Protein AF-A0A5U3ELR2-F1 (afdb_monomer)

Mean predicted aligned error: 15.29 Å

Sequence (242 aa):
ESKPEKLNIQLLIELRNIIEHRGLPEIDALTFGECQAAINNFEDILEKEFGDNNALMINLSLAMQLTRMSQQAQADALKRLQSKNFSIVKKFIDDFKKDLSDEIIESQQFRLRALLVPLVGKKASNSDIAIEFINVSNLSEEELEKLDSGIAFIKGVENQFKLKPSKVVEMVQRKHKEFNLSTHAKFWKFYDARPIDIDKSFKGNYCGYVEGFDGYLYNQEWIKKILSTYADNEEFQHVKGS

Foldseek 3Di:
DDDLLNLLVVLVVVLVVLCVVPPDPLCCVVCVQSVLLNLVVVQVVCCVPPNPVRHPVVVSVVVVVVPPDDPVSVVVSVVVCPDPSNVVSVVVVVVSCVVDDPVSVPDSNNGNDDDFDDDDDDDCPVVPDPDDDDDPVPDDPVRNVVVVVVVCVVVVVPDQFDADLVNLQVVLCVPPVPRDSVLVVLVCVVVVVDDPDDDQQDDDPFWHHDVVVRGIGGHVVVSVVVVVCVVPPVSVVVSVVD

InterPro domains:
  IPR022104 Domain of unknown function DUF3644 [PF12358] (3-99)

pLDDT: mean 77.44, std 14.23, range [42.03, 95.94]

Structure (mmCIF, N/CA/C/O backbone):
data_AF-A0A5U3ELR2-F1
#
_entry.id   AF-A0A5U3ELR2-F1
#
loop_
_atom_site.group_PDB
_atom_site.id
_atom_site.type_symbol
_atom_site.label_atom_id
_atom_site.label_alt_id
_atom_site.label_comp_id
_atom_site.label_asym_id
_atom_site.label_entity_id
_atom_site.label_seq_id
_atom_site.pdbx_PDB_ins_code
_atom_site.Cartn_x
_atom_site.Cartn_y
_atom_site.Cartn_z
_atom_site.occupancy
_atom_site.B_iso_or_equiv
_atom_site.auth_seq_id
_atom_site.auth_comp_id
_atom_site.auth_asym_id
_atom_site.auth_atom_id
_atom_site.pdbx_PDB_model_num
ATOM 1 N N . GLU A 1 1 ? -25.303 -6.147 4.431 1.00 56.94 1 GLU A N 1
ATOM 2 C CA . GLU A 1 1 ? -24.007 -6.827 4.634 1.00 56.94 1 GLU A CA 1
ATOM 3 C C . GLU A 1 1 ? -23.606 -6.837 6.110 1.00 56.94 1 GLU A C 1
ATOM 5 O O . GLU A 1 1 ? -24.220 -6.136 6.913 1.00 56.94 1 GLU A O 1
ATOM 10 N N . SER A 1 2 ? -22.582 -7.619 6.473 1.00 79.44 2 SER A N 1
ATOM 11 C CA . SER A 1 2 ? -21.877 -7.477 7.757 1.00 79.44 2 SER A CA 1
ATOM 12 C C . SER A 1 2 ? -21.028 -6.206 7.746 1.00 79.44 2 SER A C 1
ATOM 14 O O . SER A 1 2 ? -20.288 -5.977 6.797 1.00 79.44 2 SER A O 1
ATOM 16 N N . LYS A 1 3 ? -21.128 -5.387 8.799 1.00 91.75 3 LYS A N 1
ATOM 17 C CA . LYS A 1 3 ? -20.363 -4.140 8.913 1.00 91.75 3 LYS A CA 1
ATOM 18 C C . LYS A 1 3 ? -18.870 -4.395 9.218 1.00 91.75 3 LYS A C 1
ATOM 20 O O . LYS A 1 3 ? -18.587 -5.349 9.955 1.00 91.75 3 LYS A O 1
ATOM 25 N N . PRO A 1 4 ? -17.939 -3.551 8.732 1.00 92.38 4 PRO A N 1
ATOM 26 C CA . PRO A 1 4 ? -16.498 -3.689 8.972 1.00 92.38 4 PRO A CA 1
ATOM 27 C C . PRO A 1 4 ? -16.102 -3.799 10.453 1.00 92.38 4 PRO A C 1
ATOM 29 O O . PRO A 1 4 ? -15.300 -4.659 10.813 1.00 92.38 4 PRO A O 1
ATOM 32 N N . GLU A 1 5 ? -16.724 -3.007 11.330 1.00 92.75 5 GLU A N 1
ATOM 33 C CA . GLU A 1 5 ? -16.462 -2.988 12.776 1.00 92.75 5 GLU A CA 1
ATOM 34 C C . GLU A 1 5 ? -16.789 -4.347 13.408 1.00 92.75 5 GLU A C 1
ATOM 36 O O . GLU A 1 5 ? -16.049 -4.871 14.239 1.00 92.75 5 GLU A O 1
ATOM 41 N N . LYS A 1 6 ? -17.899 -4.962 12.980 1.00 93.69 6 LYS A N 1
ATOM 42 C CA . LYS A 1 6 ? -18.327 -6.271 13.487 1.00 93.69 6 LYS A CA 1
ATOM 43 C C . LYS A 1 6 ? -17.331 -7.360 13.095 1.00 93.69 6 LYS A C 1
ATOM 45 O O . LYS A 1 6 ? -17.016 -8.224 13.912 1.00 93.69 6 LYS A O 1
ATOM 50 N N . LEU A 1 7 ? -16.851 -7.321 11.855 1.00 94.88 7 LEU A N 1
ATOM 51 C CA . LEU A 1 7 ? -15.892 -8.294 11.335 1.00 94.88 7 LEU A CA 1
ATOM 52 C C . LEU A 1 7 ? -14.502 -8.111 11.947 1.00 94.88 7 LEU A C 1
ATOM 54 O O . LEU A 1 7 ? -13.829 -9.104 12.213 1.00 94.88 7 LEU A O 1
ATOM 58 N N . ASN A 1 8 ? -14.104 -6.871 12.240 1.00 94.69 8 ASN A N 1
ATOM 59 C CA . ASN A 1 8 ? -12.893 -6.576 13.000 1.00 94.69 8 ASN A CA 1
ATOM 60 C C . ASN A 1 8 ? -12.927 -7.242 14.385 1.00 94.69 8 ASN A C 1
ATOM 62 O O . ASN A 1 8 ? -12.022 -8.001 14.730 1.00 94.69 8 ASN A O 1
ATOM 66 N N . ILE A 1 9 ? -14.005 -7.036 15.147 1.00 93.88 9 ILE A N 1
ATOM 67 C CA . ILE A 1 9 ? -14.158 -7.645 16.475 1.00 93.88 9 ILE A CA 1
ATOM 68 C C . ILE A 1 9 ? -14.217 -9.173 16.388 1.00 93.88 9 ILE A C 1
ATOM 70 O O . ILE A 1 9 ? -13.587 -9.854 17.197 1.00 93.88 9 ILE A O 1
ATOM 74 N N . GLN A 1 10 ? -14.929 -9.725 15.400 1.00 93.69 10 GLN A N 1
ATOM 75 C CA . GLN A 1 10 ? -14.986 -11.172 15.193 1.00 93.69 10 GLN A CA 1
ATOM 76 C C . GLN A 1 10 ? -13.587 -11.762 14.964 1.00 93.69 10 GLN A C 1
ATOM 78 O O . GLN A 1 10 ? -13.213 -12.721 15.640 1.00 93.69 10 GLN A O 1
ATOM 83 N N . LEU A 1 11 ? -12.794 -11.147 14.082 1.00 91.69 11 LEU A N 1
ATOM 84 C CA . LEU A 1 11 ? -11.416 -11.555 13.829 1.00 91.69 11 LEU A CA 1
ATOM 85 C C . LEU A 1 11 ? -10.582 -11.530 15.118 1.00 91.69 11 LEU A C 1
ATOM 87 O O . LEU A 1 11 ? -9.887 -12.498 15.416 1.00 91.69 11 LEU A O 1
ATOM 91 N N . LEU A 1 12 ? -10.662 -10.453 15.905 1.00 90.88 12 LEU A N 1
ATOM 92 C CA . LEU A 1 12 ? -9.892 -10.319 17.147 1.00 90.88 12 LEU A CA 1
ATOM 93 C C . LEU A 1 12 ? -10.288 -11.355 18.211 1.00 90.88 12 LEU A C 1
ATOM 95 O O . LEU A 1 12 ? -9.416 -11.877 18.907 1.00 90.88 12 LEU A O 1
ATOM 99 N N . ILE A 1 13 ? -11.575 -11.700 18.317 1.00 90.56 13 ILE A N 1
ATOM 100 C CA . ILE A 1 13 ? -12.057 -12.755 19.225 1.00 90.56 13 ILE A CA 1
ATOM 101 C C . ILE A 1 13 ? -11.512 -14.123 18.802 1.00 90.56 13 ILE A C 1
ATOM 103 O O . ILE A 1 13 ? -10.998 -14.872 19.635 1.00 90.56 13 ILE A O 1
ATOM 107 N N . GLU A 1 14 ? -11.600 -14.456 17.516 1.00 88.88 14 GLU A N 1
ATOM 108 C CA . GLU A 1 14 ? -11.101 -15.734 17.003 1.00 88.88 14 GLU A CA 1
ATOM 109 C C . GLU A 1 14 ? -9.570 -15.833 17.130 1.00 88.88 14 GLU A C 1
ATOM 111 O O . GLU A 1 14 ? -9.044 -16.870 17.543 1.00 88.88 14 GLU A O 1
ATOM 116 N N . LEU A 1 15 ? -8.852 -14.729 16.892 1.00 86.38 15 LEU A N 1
ATOM 117 C CA . LEU A 1 15 ? -7.409 -14.627 17.113 1.00 86.38 15 LEU A CA 1
ATOM 118 C C . LEU A 1 15 ? -7.019 -14.827 18.577 1.00 86.38 15 LEU A C 1
ATOM 120 O O . LEU A 1 15 ? -6.081 -15.578 18.853 1.00 86.38 15 LEU A O 1
ATOM 124 N N . ARG A 1 16 ? -7.740 -14.202 19.517 1.00 85.44 16 ARG A N 1
ATOM 125 C CA . ARG A 1 16 ? -7.513 -14.378 20.959 1.00 85.44 16 ARG A CA 1
ATOM 126 C C . ARG A 1 16 ? -7.528 -15.858 21.335 1.00 85.44 16 ARG A C 1
ATOM 128 O O . ARG A 1 16 ? -6.600 -16.317 21.998 1.00 85.44 16 ARG A O 1
ATOM 135 N N . ASN A 1 17 ? -8.524 -16.609 20.861 1.00 80.25 17 ASN A N 1
ATOM 136 C CA . ASN A 1 17 ? -8.640 -18.043 21.145 1.00 80.25 17 ASN A CA 1
ATOM 137 C C . ASN A 1 17 ? -7.408 -18.822 20.649 1.00 80.25 17 ASN A C 1
ATOM 139 O O . ASN A 1 17 ? -6.915 -19.723 21.324 1.00 80.25 17 ASN A O 1
ATOM 143 N N . ILE A 1 18 ? -6.863 -18.459 19.485 1.00 75.06 18 ILE A N 1
ATOM 144 C CA . ILE A 1 18 ? -5.664 -19.101 18.925 1.00 75.06 18 ILE A CA 1
ATOM 145 C C . ILE A 1 18 ? -4.411 -18.764 19.750 1.00 75.06 18 ILE A C 1
ATOM 147 O O . ILE A 1 18 ? -3.578 -19.648 19.981 1.00 75.06 18 ILE A O 1
ATOM 151 N N . ILE A 1 19 ? -4.272 -17.509 20.197 1.00 75.25 19 ILE A N 1
ATOM 152 C CA . ILE A 1 19 ? -3.120 -17.030 20.976 1.00 75.25 19 ILE A CA 1
ATOM 153 C C . ILE A 1 19 ? -3.113 -17.633 22.384 1.00 75.25 19 ILE A C 1
ATOM 155 O O . ILE A 1 19 ? -2.071 -18.141 22.806 1.00 75.25 19 ILE A O 1
ATOM 159 N N . GLU A 1 20 ? -4.249 -17.624 23.093 1.00 70.25 20 GLU A N 1
ATOM 160 C CA . GLU A 1 20 ? -4.371 -18.150 24.466 1.00 70.25 20 GLU A CA 1
ATOM 161 C C . GLU A 1 20 ? -3.912 -19.607 24.569 1.00 70.25 20 GLU A C 1
ATOM 163 O O . GLU A 1 20 ? -3.288 -20.006 25.551 1.00 70.25 20 GLU A O 1
ATOM 168 N N . HIS A 1 21 ? -4.147 -20.399 23.526 1.00 61.22 21 HIS A N 1
ATOM 169 C CA . HIS A 1 21 ? -3.745 -21.799 23.502 1.00 61.22 21 HIS A CA 1
ATOM 170 C C . HIS A 1 21 ? -2.276 -22.037 23.121 1.00 61.22 21 HIS A C 1
ATOM 172 O O . HIS A 1 21 ? -1.817 -23.176 23.234 1.00 61.22 21 HIS A O 1
ATOM 178 N N . ARG A 1 22 ? -1.541 -21.033 22.611 1.00 63.81 22 ARG A N 1
ATOM 179 C CA . ARG A 1 22 ? -0.258 -21.277 21.913 1.00 63.81 22 ARG A CA 1
ATOM 180 C C . ARG A 1 22 ? 0.892 -20.314 22.218 1.00 63.81 22 ARG A C 1
ATOM 182 O O . ARG A 1 22 ? 2.017 -20.688 21.907 1.00 63.81 22 ARG A O 1
ATOM 189 N N . GLY A 1 23 ? 0.645 -19.144 22.819 1.00 56.16 23 GLY A N 1
ATOM 190 C CA . GLY A 1 23 ? 1.673 -18.156 23.185 1.00 56.16 23 GLY A CA 1
ATOM 191 C C . GLY A 1 23 ? 2.469 -17.634 21.980 1.00 56.16 23 GLY A C 1
ATOM 192 O O . GLY A 1 23 ? 3.483 -18.214 21.604 1.00 56.16 23 GLY A O 1
ATOM 193 N N . LEU A 1 24 ? 2.007 -16.543 21.360 1.00 65.44 24 LEU A N 1
ATOM 194 C CA . LEU A 1 24 ? 2.500 -16.065 20.058 1.00 65.44 24 LEU A CA 1
ATOM 195 C C . LEU A 1 24 ? 2.798 -14.554 20.071 1.00 65.44 24 LEU A C 1
ATOM 197 O O . LEU A 1 24 ? 2.022 -13.789 19.506 1.00 65.44 24 LEU A O 1
ATOM 201 N N . PRO A 1 25 ? 3.895 -14.100 20.701 1.00 59.78 25 PRO A N 1
ATOM 202 C CA . PRO A 1 25 ? 4.227 -12.675 20.785 1.00 59.78 25 PRO A CA 1
ATOM 203 C C . PRO A 1 25 ? 4.551 -12.037 19.424 1.00 59.78 25 PRO A C 1
ATOM 205 O O . PRO A 1 25 ? 4.509 -10.822 19.279 1.00 59.78 25 PRO A O 1
ATOM 208 N N . GLU A 1 26 ? 4.873 -12.824 18.395 1.00 63.38 26 GLU A N 1
ATOM 209 C CA . GLU A 1 26 ? 5.215 -12.284 17.078 1.00 63.38 26 GLU A CA 1
ATOM 210 C C . GLU A 1 26 ? 3.998 -11.934 16.198 1.00 63.38 26 GLU A C 1
ATOM 212 O O . GLU A 1 26 ? 4.171 -11.398 15.100 1.00 63.38 26 GLU A O 1
ATOM 217 N N . ILE A 1 27 ? 2.768 -12.213 16.655 1.00 68.62 27 ILE A N 1
ATOM 218 C CA . ILE A 1 27 ? 1.540 -11.843 15.932 1.00 68.62 27 ILE A CA 1
ATOM 219 C C . ILE A 1 27 ? 1.284 -10.334 15.948 1.00 68.62 27 ILE A C 1
ATOM 221 O O . ILE A 1 27 ? 0.689 -9.815 15.005 1.00 68.62 27 ILE A O 1
ATOM 225 N N . ASP A 1 28 ? 1.792 -9.629 16.960 1.00 67.38 28 ASP A N 1
ATOM 226 C CA . ASP A 1 28 ? 1.531 -8.208 17.183 1.00 67.38 28 ASP A CA 1
ATOM 227 C C . ASP A 1 28 ? 1.807 -7.379 15.922 1.00 67.38 28 ASP A C 1
ATOM 229 O O . ASP A 1 28 ? 1.000 -6.540 15.535 1.00 67.38 28 ASP A O 1
ATOM 233 N N . ALA A 1 29 ? 2.889 -7.683 15.196 1.00 65.19 29 ALA A N 1
ATOM 234 C CA . ALA A 1 29 ? 3.246 -6.989 13.958 1.00 65.19 29 ALA A CA 1
ATOM 235 C C . ALA A 1 29 ? 2.266 -7.228 12.788 1.00 65.19 29 ALA A C 1
ATOM 237 O O . ALA A 1 29 ? 2.199 -6.410 11.870 1.00 65.19 29 ALA A O 1
ATOM 238 N N . LEU A 1 30 ? 1.527 -8.342 12.786 1.00 70.50 30 LEU A N 1
ATOM 239 C CA . LEU A 1 30 ? 0.545 -8.664 11.747 1.00 70.50 30 LEU A CA 1
ATOM 240 C C . LEU A 1 30 ? -0.827 -8.054 12.020 1.00 70.50 30 LEU A C 1
ATOM 242 O O . LEU A 1 30 ? -1.475 -7.593 11.079 1.00 70.50 30 LEU A O 1
ATOM 246 N N . THR A 1 31 ? -1.257 -8.092 13.281 1.00 77.75 31 THR A N 1
ATOM 247 C CA . THR A 1 31 ? -2.625 -7.755 13.700 1.00 77.75 31 THR A CA 1
ATOM 248 C C . THR A 1 31 ? -2.734 -6.363 14.301 1.00 77.75 31 THR A C 1
ATOM 250 O O . THR A 1 31 ? -3.819 -5.950 14.698 1.00 77.75 31 THR A O 1
ATOM 253 N N . PHE A 1 32 ? -1.627 -5.616 14.364 1.00 77.62 32 PHE A N 1
ATOM 254 C CA . PHE A 1 32 ? -1.613 -4.263 14.906 1.00 77.62 32 PHE A CA 1
ATOM 255 C C . PHE A 1 32 ? -2.665 -3.354 14.261 1.00 77.62 32 PHE A C 1
ATOM 257 O O . PHE A 1 32 ? -3.368 -2.646 14.972 1.00 77.62 32 PHE A O 1
ATOM 264 N N . GLY A 1 33 ? -2.806 -3.390 12.931 1.00 79.06 33 GLY A N 1
ATOM 265 C CA . GLY A 1 33 ? -3.776 -2.547 12.223 1.00 79.06 33 GLY A CA 1
ATOM 266 C C . GLY A 1 33 ? -5.220 -2.860 12.614 1.00 79.06 33 GLY A C 1
ATOM 267 O O . GLY A 1 33 ? -6.032 -1.957 12.789 1.00 79.06 33 GLY A O 1
ATOM 268 N N . GLU A 1 34 ? -5.529 -4.139 12.796 1.00 88.06 34 GLU A N 1
ATOM 269 C CA . GLU A 1 34 ? -6.819 -4.635 13.257 1.00 88.06 34 GLU A CA 1
ATOM 270 C C . GLU A 1 34 ? -7.078 -4.230 14.720 1.00 88.06 34 GLU A C 1
ATOM 272 O O . GLU A 1 34 ? -8.165 -3.752 15.037 1.00 88.06 34 GLU A O 1
ATOM 277 N N . CYS A 1 35 ? -6.072 -4.318 15.597 1.00 84.81 35 CYS A N 1
ATOM 278 C CA . CYS A 1 35 ? -6.175 -3.832 16.977 1.00 84.81 35 CYS A CA 1
ATOM 279 C C . CYS A 1 35 ? -6.394 -2.313 17.046 1.00 84.81 35 CYS A C 1
ATOM 281 O O . CYS A 1 35 ? -7.210 -1.847 17.834 1.00 84.81 35 CYS A O 1
ATOM 283 N N . GLN A 1 36 ? -5.688 -1.531 16.224 1.00 81.19 36 GLN A N 1
ATOM 284 C CA . GLN A 1 36 ? -5.862 -0.077 16.183 1.00 81.19 36 GLN A CA 1
ATOM 285 C C . GLN A 1 36 ? -7.237 0.319 15.638 1.00 81.19 36 GLN A C 1
ATOM 287 O O . GLN A 1 36 ? -7.869 1.207 16.197 1.00 81.19 36 GLN A O 1
ATOM 292 N N . ALA A 1 37 ? -7.736 -0.374 14.607 1.00 86.62 37 ALA A N 1
ATOM 293 C CA . ALA A 1 37 ? -9.102 -0.171 14.126 1.00 86.62 37 ALA A CA 1
ATOM 294 C C . ALA A 1 37 ? -10.130 -0.418 15.239 1.00 86.62 37 ALA A C 1
ATOM 296 O O . ALA A 1 37 ? -11.033 0.389 15.416 1.00 86.62 37 ALA A O 1
ATOM 297 N N . ALA A 1 38 ? -9.958 -1.472 16.045 1.00 89.62 38 ALA A N 1
ATOM 298 C CA . ALA A 1 38 ? -10.845 -1.742 17.175 1.00 89.62 38 ALA A CA 1
ATOM 299 C C . ALA A 1 38 ? -10.850 -0.611 18.213 1.00 89.62 38 ALA A C 1
ATOM 301 O O . ALA A 1 38 ? -11.915 -0.256 18.716 1.00 89.62 38 ALA A O 1
ATOM 302 N N . ILE A 1 39 ? -9.679 -0.043 18.526 1.00 85.12 39 ILE A N 1
ATOM 303 C CA . ILE A 1 39 ? -9.580 1.067 19.480 1.00 85.12 39 ILE A CA 1
ATOM 304 C C . ILE A 1 39 ? -10.221 2.334 18.902 1.00 85.12 39 ILE A C 1
ATOM 306 O O . ILE A 1 39 ? -10.996 2.974 19.603 1.00 85.12 39 ILE A O 1
ATOM 310 N N . ASN A 1 40 ? -9.973 2.656 17.629 1.00 82.19 40 ASN A N 1
ATOM 311 C CA . ASN A 1 40 ? -10.596 3.805 16.965 1.00 82.19 40 ASN A CA 1
ATOM 312 C C . ASN A 1 40 ? -12.120 3.658 16.894 1.00 82.19 40 ASN A C 1
ATOM 314 O O . ASN A 1 40 ? -12.840 4.574 17.258 1.00 82.19 40 ASN A O 1
ATOM 318 N N . ASN A 1 41 ? -12.622 2.482 16.510 1.00 88.25 41 ASN A N 1
ATOM 319 C CA . ASN A 1 41 ? -14.062 2.224 16.482 1.00 88.25 41 ASN A CA 1
ATOM 320 C C . ASN A 1 41 ? -14.691 2.393 17.876 1.00 88.25 41 ASN A C 1
ATOM 322 O O . ASN A 1 41 ? -15.838 2.814 17.996 1.00 88.25 41 ASN A O 1
ATOM 326 N N . PHE A 1 42 ? -13.965 2.023 18.935 1.00 88.00 42 PHE A N 1
ATOM 327 C CA . PHE A 1 42 ? -14.427 2.211 20.306 1.00 88.00 42 PHE A CA 1
ATOM 328 C C . PHE A 1 42 ? -14.431 3.689 20.714 1.00 88.00 42 PHE A C 1
ATOM 330 O O . PHE A 1 42 ? -15.392 4.128 21.339 1.00 88.00 42 PHE A O 1
ATOM 337 N N . GLU A 1 43 ? -13.408 4.447 20.322 1.00 83.38 43 GLU A N 1
ATOM 338 C CA . GLU A 1 43 ? -13.351 5.902 20.488 1.00 83.38 43 GLU A CA 1
ATOM 339 C C . GLU A 1 43 ? -14.537 6.587 19.798 1.00 83.38 43 GLU A C 1
ATOM 341 O O . GLU A 1 43 ? -15.273 7.324 20.448 1.00 83.38 43 GLU A O 1
ATOM 346 N N . ASP A 1 44 ? -14.800 6.253 18.531 1.00 84.94 44 ASP A N 1
ATOM 347 C CA . ASP A 1 44 ? -15.923 6.802 17.763 1.00 84.94 44 ASP A CA 1
ATOM 348 C C . ASP A 1 44 ? -17.268 6.542 18.468 1.00 84.94 44 ASP A C 1
ATOM 350 O O . ASP A 1 44 ? -18.164 7.389 18.482 1.00 84.94 44 ASP A O 1
ATOM 354 N N . ILE A 1 45 ? -17.427 5.359 19.076 1.00 88.19 45 ILE A N 1
ATOM 355 C CA . ILE A 1 45 ? -18.611 5.024 19.879 1.00 88.19 45 ILE A CA 1
ATOM 356 C C . ILE A 1 45 ? -18.651 5.868 21.158 1.00 88.19 45 ILE A C 1
ATOM 358 O O . ILE A 1 45 ? -19.720 6.361 21.517 1.00 88.19 45 ILE A O 1
ATOM 362 N N . LEU A 1 46 ? -17.523 6.038 21.850 1.00 86.44 46 LEU A N 1
ATOM 363 C CA . LEU A 1 46 ? -17.460 6.838 23.072 1.00 86.44 46 LEU A CA 1
ATOM 364 C C . LEU A 1 46 ? -17.819 8.302 22.815 1.00 86.44 46 LEU A C 1
ATOM 366 O O . LEU A 1 46 ?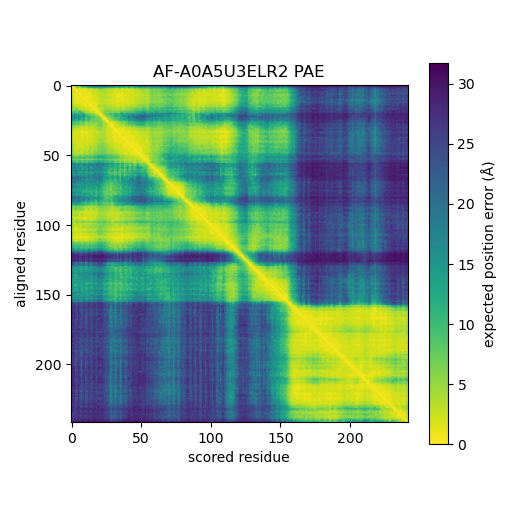 -18.649 8.857 23.533 1.00 86.44 46 LEU A O 1
ATOM 370 N N . GLU A 1 47 ? -17.245 8.907 21.780 1.00 84.62 47 GLU A N 1
ATOM 371 C CA . GLU A 1 47 ? -17.542 10.284 21.385 1.00 84.62 47 GLU A CA 1
ATOM 372 C C . GLU A 1 47 ? -19.011 10.437 20.994 1.00 84.62 47 GLU A C 1
ATOM 374 O O . GLU A 1 47 ? -19.700 11.345 21.460 1.00 84.62 47 GLU A O 1
ATOM 379 N N . LYS A 1 48 ? -19.539 9.501 20.198 1.00 85.38 48 LYS A N 1
ATOM 380 C CA . LYS A 1 48 ? -20.930 9.554 19.749 1.00 85.38 48 LYS A CA 1
ATOM 381 C C . LYS A 1 48 ? -21.940 9.416 20.889 1.00 85.38 48 LYS A C 1
ATOM 383 O O . LYS A 1 48 ? -22.965 10.096 20.875 1.00 85.38 48 LYS A O 1
ATOM 388 N N . GLU A 1 49 ? -21.689 8.517 21.837 1.00 90.69 49 GLU A N 1
ATOM 389 C CA . GLU A 1 49 ? -22.646 8.193 22.902 1.00 90.69 49 GLU A CA 1
ATOM 390 C C . GLU A 1 49 ? -22.469 9.076 24.148 1.00 90.69 49 GLU A C 1
ATOM 392 O O . GLU A 1 49 ? -23.440 9.347 24.857 1.00 90.69 49 GLU A O 1
ATOM 397 N N . PHE A 1 50 ? -21.248 9.549 24.421 1.00 89.50 50 PHE A N 1
ATOM 398 C CA . PHE A 1 50 ? -20.906 10.259 25.660 1.00 89.50 50 PHE A CA 1
ATOM 399 C C . PHE A 1 50 ? -20.275 11.644 25.438 1.00 89.50 50 PHE A C 1
ATOM 401 O O . PHE A 1 50 ? -20.053 12.370 26.412 1.00 89.50 50 PHE A O 1
ATOM 408 N N . GLY A 1 51 ? -20.031 12.045 24.190 1.00 83.88 51 GLY A N 1
ATOM 409 C CA . GLY A 1 51 ? -19.437 13.329 23.824 1.00 83.88 51 GLY A CA 1
ATOM 410 C C . GLY A 1 51 ? -17.921 13.396 24.025 1.00 83.88 51 GLY A C 1
ATOM 411 O O . GLY A 1 51 ? -17.336 12.644 24.806 1.00 83.88 51 GLY A O 1
ATOM 412 N N . ASP A 1 52 ? -17.300 14.372 23.365 1.00 80.56 52 ASP A N 1
ATOM 413 C CA . ASP A 1 52 ? -15.844 14.536 23.216 1.00 80.56 52 ASP A CA 1
ATOM 414 C C . ASP A 1 52 ? -15.064 14.601 24.543 1.00 80.56 52 ASP A C 1
ATOM 416 O O . ASP A 1 52 ? -13.887 14.264 24.604 1.00 80.56 52 ASP A O 1
ATOM 420 N N . ASN A 1 53 ? -15.707 14.992 25.648 1.00 81.25 53 ASN A N 1
ATOM 421 C CA . ASN A 1 53 ? -15.064 15.026 26.971 1.00 81.25 53 ASN A CA 1
ATOM 422 C C . ASN A 1 53 ? -14.671 13.633 27.494 1.00 81.25 53 ASN A C 1
ATOM 424 O O . ASN A 1 53 ? -13.891 13.535 28.442 1.00 81.25 53 ASN A O 1
ATOM 428 N N . ASN A 1 54 ? -15.243 12.574 26.916 1.00 78.50 54 ASN A N 1
ATOM 429 C CA . ASN A 1 54 ? -14.956 11.183 27.255 1.00 78.50 54 ASN A CA 1
ATOM 430 C C . ASN A 1 54 ? -14.033 10.504 26.226 1.00 78.50 54 ASN A C 1
ATOM 432 O O . ASN A 1 54 ? -13.770 9.309 26.360 1.00 78.50 54 ASN A O 1
ATOM 436 N N . ALA A 1 55 ? -13.537 11.255 25.236 1.00 75.75 55 ALA A N 1
ATOM 437 C CA . ALA A 1 55 ? -12.573 10.781 24.252 1.00 75.75 55 ALA A CA 1
ATOM 438 C C . ALA A 1 55 ? -11.247 10.372 24.927 1.00 75.75 55 ALA A C 1
ATOM 440 O O . ALA A 1 55 ? -10.716 11.056 25.810 1.00 75.75 55 ALA A O 1
ATOM 441 N N . LEU A 1 56 ? -10.690 9.239 24.508 1.00 70.81 56 LEU A N 1
ATOM 442 C CA . LEU A 1 56 ? -9.414 8.670 24.934 1.00 70.81 56 LEU A CA 1
ATOM 443 C C . LEU A 1 56 ? -8.243 9.064 24.011 1.00 70.81 56 LEU A C 1
ATOM 445 O O . LEU A 1 56 ? -7.138 8.544 24.200 1.00 70.81 56 LEU A O 1
ATOM 449 N N . MET A 1 57 ? -8.446 9.975 23.051 1.00 63.56 57 MET A N 1
ATOM 450 C CA . MET A 1 57 ? -7.532 10.367 21.964 1.00 63.56 57 MET A CA 1
ATOM 451 C C . MET A 1 57 ? -6.050 10.498 22.374 1.00 63.56 57 MET A C 1
ATOM 453 O O . MET A 1 57 ? -5.150 10.044 21.660 1.00 63.56 57 MET A O 1
ATOM 457 N N . ILE A 1 58 ? -5.765 11.053 23.559 1.00 57.19 58 ILE A N 1
ATOM 458 C CA . ILE A 1 58 ? -4.396 11.192 24.091 1.00 57.19 58 ILE A CA 1
ATOM 459 C C . ILE A 1 58 ? -3.744 9.821 24.337 1.00 57.19 58 ILE A C 1
ATOM 461 O O . ILE A 1 58 ? -2.600 9.594 23.938 1.00 57.19 58 ILE A O 1
ATOM 465 N N . ASN A 1 59 ? -4.470 8.882 24.942 1.00 55.81 59 ASN A N 1
ATOM 466 C CA . ASN A 1 59 ? -3.963 7.546 25.267 1.00 55.81 59 ASN A CA 1
ATOM 467 C C . ASN A 1 59 ? -3.777 6.686 24.008 1.00 55.81 59 ASN A C 1
ATOM 469 O O . ASN A 1 59 ? -2.825 5.906 23.920 1.00 55.81 59 ASN A O 1
ATOM 473 N N . LEU A 1 60 ? -4.642 6.874 23.010 1.00 59.91 60 LEU A N 1
ATOM 474 C CA . LEU A 1 60 ? -4.545 6.217 21.708 1.00 59.91 60 LEU A CA 1
ATOM 475 C C . LEU A 1 60 ? -3.298 6.671 20.932 1.00 59.91 60 LEU A C 1
ATOM 477 O O . LEU A 1 60 ? -2.536 5.840 20.430 1.00 59.91 60 LEU A O 1
ATOM 481 N N . SER A 1 61 ? -3.019 7.979 20.920 1.00 58.59 61 SER A N 1
ATOM 482 C CA . SER A 1 61 ? -1.813 8.527 20.284 1.00 58.59 61 SER A CA 1
ATOM 483 C C . SER A 1 61 ? -0.516 7.961 20.888 1.00 58.59 61 SER A C 1
ATOM 485 O O . SER A 1 61 ? 0.440 7.672 20.164 1.00 58.59 61 SER A O 1
ATOM 487 N N . LEU A 1 62 ? -0.502 7.715 22.204 1.00 54.28 62 LEU A N 1
ATOM 488 C CA . LEU A 1 62 ? 0.628 7.117 22.914 1.00 54.28 62 LEU A CA 1
ATOM 489 C C . LEU A 1 62 ? 0.826 5.642 22.527 1.00 54.28 62 LEU A C 1
ATOM 491 O O . LEU A 1 62 ? 1.953 5.221 22.259 1.00 54.28 62 LEU A O 1
ATOM 495 N N . ALA A 1 63 ? -0.260 4.867 22.434 1.00 60.97 63 ALA A N 1
ATOM 496 C CA . ALA A 1 63 ? -0.212 3.465 22.016 1.00 60.97 63 ALA A CA 1
ATOM 497 C C . ALA A 1 63 ? 0.344 3.299 20.586 1.00 60.97 63 ALA A C 1
ATOM 499 O O . ALA A 1 63 ? 1.139 2.388 20.338 1.00 60.97 63 ALA A O 1
ATOM 500 N N . MET A 1 64 ? 0.004 4.220 19.674 1.00 60.16 64 MET A N 1
ATOM 501 C CA . MET A 1 64 ? 0.556 4.272 18.312 1.00 60.16 64 MET A CA 1
ATOM 502 C C . MET A 1 64 ? 2.045 4.652 18.269 1.00 60.16 64 MET A C 1
ATOM 504 O O . MET A 1 64 ? 2.800 4.152 17.434 1.00 60.16 64 MET A O 1
ATOM 508 N N . GLN A 1 65 ? 2.502 5.550 19.149 1.00 56.78 65 GLN A N 1
ATOM 509 C CA . GLN A 1 65 ? 3.908 5.974 19.190 1.00 56.78 65 GLN A CA 1
ATOM 510 C C . GLN A 1 65 ? 4.837 4.883 19.739 1.00 56.78 65 GLN A C 1
ATOM 512 O O . GLN A 1 65 ? 5.970 4.743 19.268 1.00 56.78 65 GLN A O 1
ATOM 517 N N . LEU A 1 66 ? 4.354 4.079 20.692 1.00 54.00 66 LEU A N 1
ATOM 518 C CA . LEU A 1 66 ? 5.101 2.964 21.285 1.00 54.00 66 LEU A CA 1
ATOM 519 C C . LEU A 1 66 ? 5.287 1.778 20.326 1.00 54.00 66 LEU A C 1
ATOM 521 O O . LEU A 1 66 ? 6.112 0.905 20.582 1.00 54.00 66 LEU A O 1
ATOM 525 N N . THR A 1 67 ? 4.588 1.763 19.188 1.00 55.97 67 THR A N 1
ATOM 526 C CA . THR A 1 67 ? 4.705 0.708 18.170 1.00 55.97 67 THR A CA 1
ATOM 527 C C . THR A 1 67 ? 5.846 0.922 17.175 1.00 55.97 67 THR A C 1
ATOM 529 O O . THR A 1 67 ? 5.972 0.162 16.212 1.00 55.97 67 THR A O 1
ATOM 532 N N . ARG A 1 68 ? 6.698 1.941 17.373 1.00 52.16 68 ARG A N 1
ATOM 533 C CA . ARG A 1 68 ? 7.902 2.151 16.553 1.00 52.16 68 ARG A CA 1
ATOM 534 C C . ARG A 1 68 ? 8.878 0.986 16.727 1.00 52.16 68 ARG A C 1
ATOM 536 O O . ARG A 1 68 ? 9.804 1.028 17.531 1.00 52.16 68 ARG A O 1
ATOM 543 N N . MET A 1 69 ? 8.698 -0.044 15.913 1.00 57.38 69 MET A N 1
ATOM 544 C CA . MET A 1 69 ? 9.668 -1.110 15.739 1.00 57.38 69 MET A CA 1
ATOM 545 C C . MET A 1 69 ? 10.742 -0.631 14.755 1.00 57.38 69 MET A C 1
ATOM 547 O O . MET A 1 69 ? 10.429 -0.134 13.672 1.00 57.38 69 MET A O 1
ATOM 551 N N . SER A 1 70 ? 12.020 -0.740 15.124 1.00 57.91 70 SER A N 1
ATOM 552 C CA . SER A 1 70 ? 13.114 -0.418 14.200 1.00 57.91 70 SER A CA 1
ATOM 553 C C . SER A 1 70 ? 13.062 -1.336 12.972 1.00 57.91 70 SER A C 1
ATOM 555 O O . SER A 1 70 ? 12.587 -2.467 13.067 1.00 57.91 70 SER A O 1
ATOM 557 N N . GLN A 1 71 ? 13.588 -0.896 11.822 1.00 56.38 71 GLN A N 1
ATOM 558 C CA . GLN A 1 71 ? 13.664 -1.744 10.617 1.00 56.38 71 GLN A CA 1
ATOM 559 C C . GLN A 1 71 ? 14.361 -3.085 10.898 1.00 56.38 71 GLN A C 1
ATOM 561 O O . GLN A 1 71 ? 13.953 -4.123 10.383 1.00 56.38 71 GLN A O 1
ATOM 566 N N . GLN A 1 72 ? 15.373 -3.076 11.771 1.00 56.03 72 GLN A N 1
ATOM 567 C CA . GLN A 1 72 ? 16.072 -4.281 12.206 1.00 56.03 72 GLN A CA 1
ATOM 568 C C . GLN A 1 72 ? 15.170 -5.192 13.048 1.00 56.03 72 GLN A C 1
ATOM 570 O O . GLN A 1 72 ? 15.083 -6.383 12.770 1.00 56.03 72 GLN A O 1
ATOM 575 N N . ALA A 1 73 ? 14.444 -4.641 14.024 1.00 61.25 73 ALA A N 1
ATOM 576 C CA . ALA A 1 73 ? 13.492 -5.410 14.821 1.00 61.25 73 ALA A CA 1
ATOM 577 C C . ALA A 1 73 ? 12.328 -5.944 13.967 1.00 61.25 73 ALA A C 1
ATOM 579 O O . ALA A 1 73 ? 11.876 -7.061 14.196 1.00 61.25 73 ALA A O 1
ATOM 580 N N . GLN A 1 74 ? 11.910 -5.215 12.927 1.00 60.88 74 GLN A N 1
ATOM 581 C CA . GLN A 1 74 ? 10.928 -5.686 11.951 1.00 60.88 74 GLN A CA 1
ATOM 582 C C . GLN A 1 74 ? 11.472 -6.847 11.117 1.00 60.88 74 GLN A C 1
ATOM 584 O O . GLN A 1 74 ? 10.796 -7.862 10.966 1.00 60.88 74 GLN A O 1
ATOM 589 N N . ALA A 1 75 ? 12.700 -6.735 10.609 1.00 61.41 75 ALA A N 1
ATOM 590 C CA . ALA A 1 75 ? 13.359 -7.808 9.872 1.00 61.41 75 ALA A CA 1
ATOM 591 C C . ALA A 1 75 ? 13.580 -9.054 10.746 1.00 61.41 75 ALA A C 1
ATOM 593 O O . ALA A 1 75 ? 13.403 -10.180 10.283 1.00 61.41 75 ALA A O 1
ATOM 594 N N . ASP A 1 76 ? 13.933 -8.867 12.015 1.00 65.81 76 ASP A N 1
ATOM 595 C CA . ASP A 1 76 ? 14.157 -9.962 12.954 1.00 65.81 76 ASP A CA 1
ATOM 596 C C . ASP A 1 76 ? 12.842 -10.590 13.428 1.00 65.81 76 ASP A C 1
ATOM 598 O O . ASP A 1 76 ? 12.776 -11.814 13.545 1.00 65.81 76 ASP A O 1
ATOM 602 N N . ALA A 1 77 ? 11.777 -9.801 13.604 1.00 63.66 77 ALA A N 1
ATOM 603 C CA . ALA A 1 77 ? 10.424 -10.312 13.784 1.00 63.66 77 ALA A CA 1
ATOM 604 C C . ALA A 1 77 ? 10.033 -11.167 12.575 1.00 63.66 77 ALA A C 1
ATOM 606 O O . ALA A 1 77 ? 9.760 -12.346 12.760 1.00 63.66 77 ALA A O 1
ATOM 607 N N . LEU A 1 78 ? 10.142 -10.640 11.344 1.00 62.69 78 LEU A N 1
ATOM 608 C CA . LEU A 1 78 ? 9.867 -11.357 10.085 1.00 62.69 78 LEU A CA 1
ATOM 609 C C . LEU A 1 78 ? 10.644 -12.678 9.953 1.00 62.69 78 LEU A C 1
ATOM 611 O O . LEU A 1 78 ? 10.103 -13.661 9.450 1.00 62.69 78 LEU A O 1
ATOM 615 N N . LYS A 1 79 ? 11.895 -12.739 10.424 1.00 65.69 79 LYS A N 1
ATOM 616 C CA . LYS A 1 79 ? 12.667 -13.993 10.474 1.00 65.69 79 LYS A CA 1
ATOM 617 C C . LYS A 1 79 ? 12.115 -14.971 11.513 1.00 65.69 79 LYS A C 1
ATOM 619 O O . LYS A 1 79 ? 12.022 -16.161 11.230 1.00 65.69 79 LYS A O 1
ATOM 624 N N . ARG A 1 80 ? 11.711 -14.492 12.695 1.00 63.09 80 ARG A N 1
ATOM 625 C CA . ARG A 1 80 ? 11.063 -15.310 13.742 1.00 63.09 80 ARG A CA 1
ATOM 626 C C . ARG A 1 80 ? 9.666 -15.789 13.333 1.00 63.09 80 ARG A C 1
ATOM 628 O O . ARG A 1 80 ? 9.261 -16.883 13.732 1.00 63.09 80 ARG A O 1
ATOM 635 N N . LEU A 1 81 ? 8.992 -15.051 12.443 1.00 58.59 81 LEU A N 1
ATOM 636 C CA . LEU A 1 81 ? 7.748 -15.471 11.788 1.00 58.59 81 LEU A CA 1
ATOM 637 C C . LEU A 1 81 ? 7.930 -16.738 10.923 1.00 58.59 81 LEU A C 1
ATOM 639 O O . LEU A 1 81 ? 6.958 -17.328 10.482 1.00 58.59 81 LEU A O 1
ATOM 643 N N . GLN A 1 82 ? 9.147 -17.235 10.681 1.00 57.81 82 GLN A N 1
ATOM 644 C CA . GLN A 1 82 ? 9.347 -18.509 9.971 1.00 57.81 82 GLN A CA 1
ATOM 645 C C . GLN A 1 82 ? 9.190 -19.755 10.868 1.00 57.81 82 GLN A C 1
ATOM 647 O O . GLN A 1 82 ? 9.410 -20.880 10.415 1.00 57.81 82 GLN A O 1
ATOM 652 N N . SER A 1 83 ? 8.802 -19.594 12.139 1.00 62.44 83 SER A N 1
ATOM 653 C CA . SER A 1 83 ? 8.529 -20.719 13.041 1.00 62.44 83 SER A CA 1
ATOM 654 C C . SER A 1 83 ? 7.223 -21.457 12.681 1.00 62.44 83 SER A C 1
ATOM 656 O O . SER A 1 83 ? 6.267 -20.879 12.161 1.00 62.44 83 SER A O 1
ATOM 658 N N . LYS A 1 84 ? 7.147 -22.767 12.971 1.00 59.00 84 LYS A N 1
ATOM 659 C CA . LYS A 1 84 ? 5.983 -23.612 12.617 1.00 59.00 84 LYS A CA 1
ATOM 660 C C . LYS A 1 84 ? 4.650 -23.077 13.165 1.00 59.00 84 LYS A C 1
ATOM 662 O O . LYS A 1 84 ? 3.639 -23.173 12.472 1.00 59.00 84 LYS A O 1
ATOM 667 N N . ASN A 1 85 ? 4.645 -22.479 14.358 1.00 60.91 85 ASN A N 1
ATOM 668 C CA . ASN A 1 85 ? 3.421 -21.981 14.998 1.00 60.91 85 ASN A CA 1
ATOM 669 C C . ASN A 1 85 ? 2.860 -20.722 14.316 1.00 60.91 85 ASN A C 1
ATOM 671 O O . ASN A 1 85 ? 1.643 -20.554 14.263 1.00 60.91 85 ASN A O 1
ATOM 675 N N . PHE A 1 86 ? 3.719 -19.893 13.719 1.00 66.38 86 PHE A N 1
ATOM 676 C CA . PHE A 1 86 ? 3.297 -18.699 12.990 1.00 66.38 86 PHE A CA 1
ATOM 677 C C . PHE A 1 86 ? 2.512 -19.026 11.714 1.00 66.38 86 PHE A C 1
ATOM 679 O O . PHE A 1 86 ? 1.531 -18.357 11.394 1.00 66.38 86 PHE A O 1
ATOM 686 N N . SER A 1 87 ? 2.909 -20.083 10.996 1.00 71.06 87 SER A N 1
ATOM 687 C CA . SER A 1 87 ? 2.268 -20.465 9.728 1.00 71.06 87 SER A CA 1
ATOM 688 C C . SER A 1 87 ? 0.761 -20.717 9.865 1.00 71.06 87 SER A C 1
ATOM 690 O O . SER A 1 87 ? -0.000 -20.417 8.949 1.00 71.06 87 SER A O 1
ATOM 692 N N . ILE A 1 88 ? 0.321 -21.208 11.027 1.00 74.62 88 ILE A N 1
ATOM 693 C CA . ILE A 1 88 ? -1.084 -21.515 11.309 1.00 74.62 88 ILE A CA 1
ATOM 694 C C . ILE A 1 88 ? -1.886 -20.232 11.532 1.00 74.62 88 ILE A C 1
ATOM 696 O O . ILE A 1 88 ? -2.977 -20.096 10.992 1.00 74.62 88 ILE A O 1
ATOM 700 N N . VAL A 1 89 ? -1.332 -19.283 12.288 1.00 74.12 89 VAL A N 1
ATOM 701 C CA . VAL A 1 89 ? -1.965 -17.984 12.561 1.00 74.12 89 VAL A CA 1
ATOM 702 C C . VAL A 1 89 ? -2.077 -17.167 11.284 1.00 74.12 89 VAL A C 1
ATOM 704 O O . VAL A 1 89 ? -3.142 -16.645 10.975 1.00 74.12 89 VAL A O 1
ATOM 707 N N . LYS A 1 90 ? -0.988 -17.099 10.510 1.00 77.50 90 LYS A N 1
ATOM 708 C CA . LYS A 1 90 ? -0.989 -16.413 9.221 1.00 77.50 90 LYS A CA 1
ATOM 709 C C . LYS A 1 90 ? -2.028 -17.021 8.287 1.00 77.50 90 LYS A C 1
ATOM 711 O O . LYS A 1 90 ? -2.820 -16.288 7.714 1.00 77.50 90 LYS A O 1
ATOM 716 N N . LYS A 1 91 ? -2.062 -18.354 8.187 1.00 83.06 91 LYS A N 1
ATOM 717 C CA . LYS A 1 91 ? -3.063 -19.050 7.379 1.00 83.06 91 LYS A CA 1
ATOM 718 C C . LYS A 1 91 ? -4.485 -18.724 7.836 1.00 83.06 91 LYS A C 1
ATOM 720 O O . LYS A 1 91 ? -5.318 -18.452 6.990 1.00 83.06 91 LYS A O 1
ATOM 725 N N . PHE A 1 92 ? -4.748 -18.712 9.141 1.00 86.44 92 PHE A N 1
ATOM 726 C CA . PHE A 1 92 ? -6.052 -18.325 9.673 1.00 86.44 92 PHE A CA 1
ATOM 727 C C . PHE A 1 92 ? -6.439 -16.894 9.265 1.00 86.44 92 PHE A C 1
ATOM 729 O O . PHE A 1 92 ? -7.534 -16.694 8.756 1.00 86.44 92 PHE A O 1
ATOM 736 N N . ILE A 1 93 ? -5.536 -15.918 9.427 1.00 84.62 93 ILE A N 1
ATOM 737 C CA . ILE A 1 93 ? -5.787 -14.523 9.024 1.00 84.62 93 ILE A CA 1
ATOM 738 C C . ILE A 1 93 ? -6.045 -14.435 7.514 1.00 84.62 93 ILE A C 1
ATOM 740 O O . ILE A 1 93 ? -6.972 -13.749 7.089 1.00 84.62 93 ILE A O 1
ATOM 744 N N . ASP A 1 94 ? -5.228 -15.117 6.710 1.00 86.75 94 ASP A N 1
ATOM 745 C CA . ASP A 1 94 ? -5.356 -15.133 5.252 1.00 86.75 94 ASP A CA 1
ATOM 746 C C . ASP A 1 94 ? -6.680 -15.788 4.823 1.00 86.75 94 ASP A C 1
ATOM 748 O O . ASP A 1 94 ? -7.348 -15.281 3.928 1.00 86.75 94 ASP A O 1
ATOM 752 N N . ASP A 1 95 ? -7.078 -16.890 5.462 1.00 88.94 95 ASP A N 1
ATOM 753 C CA . ASP A 1 95 ? -8.329 -17.595 5.175 1.00 88.94 95 ASP A CA 1
ATOM 754 C C . ASP A 1 95 ? -9.547 -16.760 5.601 1.00 88.94 95 ASP A C 1
ATOM 756 O O . ASP A 1 95 ? -10.464 -16.607 4.804 1.00 88.94 95 ASP A O 1
ATOM 760 N N . PHE A 1 96 ? -9.514 -16.117 6.775 1.00 89.12 96 PHE A N 1
ATOM 761 C CA . PHE A 1 96 ? -10.572 -15.198 7.213 1.00 89.12 96 PHE A CA 1
ATOM 762 C C . PHE A 1 96 ? -10.768 -14.047 6.218 1.00 89.12 96 PHE A C 1
ATOM 764 O O . PHE A 1 96 ? -11.893 -13.666 5.913 1.00 89.12 96 PHE A O 1
ATOM 771 N N . LYS A 1 97 ? -9.669 -13.487 5.692 1.00 86.50 97 LYS A N 1
ATOM 772 C CA . LYS A 1 97 ? -9.711 -12.353 4.757 1.00 86.50 97 LYS A CA 1
ATOM 773 C C . LYS A 1 97 ? -10.194 -12.727 3.358 1.00 86.50 97 LYS A C 1
ATOM 775 O O . LYS A 1 97 ? -10.757 -11.867 2.695 1.00 86.50 97 LYS A O 1
ATOM 780 N N . LYS A 1 98 ? -9.998 -13.969 2.903 1.00 88.50 98 LYS A N 1
ATOM 781 C CA . LYS A 1 98 ? -10.477 -14.419 1.579 1.00 88.50 98 LYS A CA 1
ATOM 782 C C . LYS A 1 98 ? -11.992 -14.350 1.436 1.00 88.50 98 LYS A C 1
ATOM 784 O O . LYS A 1 98 ? -12.478 -14.179 0.324 1.00 88.50 98 LYS A O 1
ATOM 789 N N . ASP A 1 99 ? -12.707 -14.484 2.546 1.00 86.06 99 ASP A N 1
ATOM 790 C CA . ASP A 1 99 ? -14.167 -14.482 2.567 1.00 86.06 99 ASP A CA 1
ATOM 791 C C . ASP A 1 99 ? -14.755 -13.058 2.673 1.00 86.06 99 ASP A C 1
ATOM 793 O O . ASP A 1 99 ? -15.975 -12.892 2.737 1.00 86.06 99 ASP A O 1
ATOM 797 N N . LEU A 1 100 ? -13.906 -12.020 2.696 1.00 89.94 100 LEU A N 1
ATOM 798 C CA . LEU A 1 100 ? -14.309 -10.616 2.795 1.00 89.94 100 LEU A CA 1
ATOM 799 C C . LEU A 1 100 ? -14.291 -9.930 1.426 1.00 89.94 100 LEU A C 1
ATOM 801 O O . LEU A 1 100 ? -13.466 -10.243 0.571 1.00 89.94 100 LEU A O 1
ATOM 805 N N . SER A 1 101 ? -15.181 -8.954 1.233 1.00 89.31 101 SER A N 1
ATOM 806 C CA . SER A 1 101 ? -15.135 -8.077 0.061 1.00 89.31 101 SER A CA 1
ATOM 807 C C . SER A 1 101 ? -13.968 -7.090 0.149 1.00 89.31 101 SER A C 1
ATOM 809 O O . SER A 1 101 ? -13.533 -6.724 1.245 1.00 89.31 101 SER A O 1
ATOM 811 N N . ASP A 1 102 ? -13.517 -6.598 -1.007 1.00 82.06 102 ASP A N 1
ATOM 812 C CA . ASP A 1 102 ? -12.459 -5.583 -1.085 1.00 82.06 102 ASP A CA 1
ATOM 813 C C . ASP A 1 102 ? -12.826 -4.319 -0.291 1.00 82.06 102 ASP A C 1
ATOM 815 O O . ASP A 1 102 ? -11.999 -3.795 0.448 1.00 82.06 102 ASP A O 1
ATOM 819 N N . GLU A 1 103 ? -14.096 -3.906 -0.324 1.00 85.25 103 GLU A N 1
ATOM 820 C CA . GLU A 1 103 ? -14.610 -2.770 0.454 1.00 85.25 103 GLU A CA 1
ATOM 821 C C . GLU A 1 103 ? -14.377 -2.934 1.968 1.00 85.25 103 GLU A C 1
ATOM 823 O O . GLU A 1 103 ? -13.968 -1.995 2.653 1.00 85.25 103 GLU A O 1
ATOM 828 N N . ILE A 1 104 ? -14.578 -4.143 2.505 1.00 88.44 104 ILE A N 1
ATOM 829 C CA . ILE A 1 104 ? -14.323 -4.430 3.923 1.00 88.44 104 ILE A CA 1
ATOM 830 C C . ILE A 1 104 ? -12.819 -4.461 4.194 1.00 88.44 104 ILE A C 1
ATOM 832 O O . ILE A 1 104 ? -12.372 -3.920 5.202 1.00 88.44 104 ILE A O 1
ATOM 836 N N . ILE A 1 105 ? -12.027 -5.080 3.316 1.00 83.19 105 ILE A N 1
ATOM 837 C CA . ILE A 1 105 ? -10.568 -5.176 3.484 1.00 83.19 105 ILE A CA 1
ATOM 838 C C . ILE A 1 105 ? -9.918 -3.786 3.472 1.00 83.19 105 ILE A C 1
ATOM 840 O O . ILE A 1 105 ? -8.941 -3.545 4.190 1.00 83.19 105 ILE A O 1
ATOM 844 N N . GLU A 1 106 ? -10.448 -2.877 2.660 1.00 81.25 106 GLU A N 1
ATOM 845 C CA . GLU A 1 106 ? -9.934 -1.522 2.509 1.00 81.25 106 GLU A CA 1
ATOM 846 C C . GLU A 1 106 ? -10.428 -0.553 3.587 1.00 81.25 106 GLU A C 1
ATOM 848 O O . GLU A 1 106 ? -9.757 0.455 3.836 1.00 81.25 106 GLU A O 1
ATOM 853 N N . SER A 1 107 ? -11.528 -0.890 4.268 1.00 83.38 107 SER A N 1
ATOM 854 C CA . SER A 1 107 ? -12.120 -0.097 5.343 1.00 83.38 107 SER A CA 1
ATOM 855 C C . SER A 1 107 ? -11.171 0.090 6.532 1.00 83.38 107 SER A C 1
ATOM 857 O O . SER A 1 107 ? -10.633 -0.860 7.110 1.00 83.38 107 SER A O 1
ATOM 859 N N . GLN A 1 108 ? -11.033 1.346 6.967 1.00 82.31 108 GLN A N 1
ATOM 860 C CA . GLN A 1 108 ? -10.260 1.705 8.160 1.00 82.31 108 GLN A CA 1
ATOM 861 C C . GLN A 1 108 ? -10.899 1.168 9.446 1.00 82.31 108 GLN A C 1
ATOM 863 O O . GLN A 1 108 ? -10.182 0.862 10.397 1.00 82.31 108 GLN A O 1
ATOM 868 N N . GLN A 1 109 ? -12.223 0.989 9.440 1.00 88.44 109 GLN A N 1
ATOM 869 C CA . GLN A 1 109 ? -12.985 0.372 10.523 1.00 88.44 109 GLN A CA 1
ATOM 870 C C . GLN A 1 109 ? -12.711 -1.134 10.639 1.00 88.44 109 GLN A C 1
ATOM 872 O O . GLN A 1 109 ? -12.854 -1.704 11.721 1.00 88.44 109 GLN A O 1
ATOM 877 N N . PHE A 1 110 ? -12.291 -1.794 9.553 1.00 88.69 110 PHE A N 1
ATOM 878 C CA . PHE A 1 110 ? -11.814 -3.174 9.615 1.00 88.69 110 PHE A CA 1
ATOM 879 C C . PHE A 1 110 ? -10.330 -3.260 9.987 1.00 88.69 110 PHE A C 1
ATOM 881 O O . PHE A 1 110 ? -9.941 -4.071 10.832 1.00 88.69 110 PHE A O 1
ATOM 888 N N . ARG A 1 111 ? -9.483 -2.436 9.357 1.00 84.38 111 ARG A N 1
ATOM 889 C CA . ARG A 1 111 ? -8.034 -2.432 9.581 1.00 84.38 111 ARG A CA 1
ATOM 890 C C . ARG A 1 111 ? -7.429 -1.051 9.357 1.00 8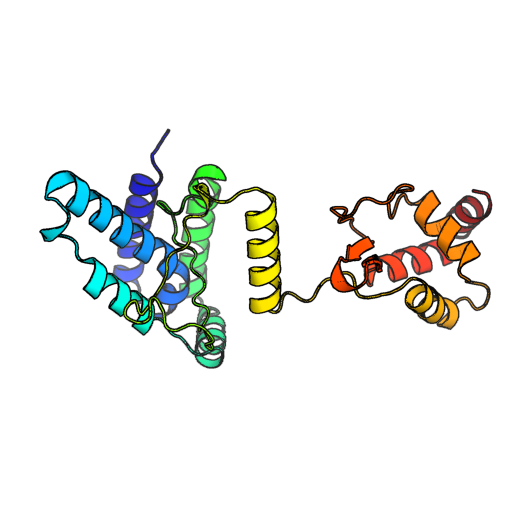4.38 111 ARG A C 1
ATOM 892 O O . ARG A 1 111 ? -7.416 -0.536 8.239 1.00 84.38 111 ARG A O 1
ATOM 899 N N . LEU A 1 112 ? -6.770 -0.516 10.382 1.00 78.06 112 LEU A N 1
ATOM 900 C CA . LEU A 1 112 ? -6.048 0.742 10.263 1.00 78.06 112 LEU A CA 1
ATOM 901 C C . LEU A 1 112 ? -4.711 0.533 9.538 1.00 78.06 112 LEU A C 1
ATOM 903 O O . LEU A 1 112 ? -3.878 -0.291 9.926 1.00 78.06 112 LEU A O 1
ATOM 907 N N . ARG A 1 113 ? -4.482 1.327 8.489 1.00 72.75 113 ARG A N 1
ATOM 908 C CA . ARG A 1 113 ? -3.197 1.444 7.789 1.00 72.75 113 ARG A CA 1
ATOM 909 C C . ARG A 1 113 ? -2.709 2.883 7.931 1.00 72.75 113 ARG A C 1
ATOM 911 O O . ARG A 1 113 ? -3.233 3.767 7.269 1.00 72.75 113 ARG A O 1
ATOM 918 N N . ALA A 1 114 ? -1.708 3.106 8.781 1.00 67.94 114 ALA A N 1
ATOM 919 C CA . ALA A 1 114 ? -1.157 4.435 9.046 1.00 67.94 114 ALA A CA 1
ATOM 920 C C . ALA A 1 114 ? 0.325 4.527 8.654 1.00 67.94 114 ALA A C 1
ATOM 922 O O . ALA A 1 114 ? 1.088 3.573 8.821 1.00 67.94 114 ALA A O 1
ATOM 923 N N . LEU A 1 115 ? 0.735 5.696 8.155 1.00 66.50 115 LEU A N 1
ATOM 924 C CA . LEU A 1 115 ? 2.129 6.051 7.900 1.00 66.50 115 LEU A CA 1
ATOM 925 C C . LEU A 1 115 ? 2.468 7.305 8.710 1.00 66.50 115 LEU A C 1
ATOM 927 O O . LEU A 1 115 ? 1.885 8.359 8.488 1.00 66.50 115 LEU A O 1
ATOM 931 N N . LEU A 1 116 ? 3.417 7.193 9.641 1.00 66.88 116 LEU A N 1
ATOM 932 C CA . LEU A 1 116 ? 3.872 8.324 10.450 1.00 66.88 116 LEU A CA 1
ATOM 933 C C . LEU A 1 116 ? 5.096 8.966 9.797 1.00 66.88 116 LEU A C 1
ATOM 935 O O . LEU A 1 116 ? 6.197 8.412 9.845 1.00 66.88 116 LEU A O 1
ATOM 939 N N . VAL A 1 117 ? 4.903 10.141 9.200 1.00 63.12 117 VAL A N 1
ATOM 940 C CA . VAL A 1 117 ? 5.975 10.908 8.556 1.00 63.12 117 VAL A CA 1
ATOM 941 C C . VAL A 1 117 ? 6.454 11.999 9.514 1.00 63.12 117 VAL A C 1
ATOM 943 O O . VAL A 1 117 ? 5.647 12.827 9.933 1.00 63.12 117 VAL A O 1
ATOM 946 N N . PRO A 1 118 ? 7.743 12.030 9.897 1.00 58.59 118 PRO A N 1
ATOM 947 C CA . PRO A 1 118 ? 8.260 13.114 10.717 1.00 58.59 118 PRO A CA 1
ATOM 948 C C . PRO A 1 118 ? 8.258 14.419 9.913 1.00 58.59 118 PRO A C 1
ATOM 950 O O . PRO A 1 118 ? 8.876 14.505 8.851 1.00 58.59 118 PRO A O 1
ATOM 953 N N . LEU A 1 119 ? 7.592 15.445 10.436 1.00 60.50 119 LEU A N 1
ATOM 954 C CA . LEU A 1 119 ? 7.619 16.782 9.856 1.00 60.50 119 LEU A CA 1
ATOM 955 C C . LEU A 1 119 ? 8.947 17.463 10.220 1.00 60.50 119 LEU A C 1
ATOM 957 O O . LEU A 1 119 ? 9.231 17.709 11.391 1.00 60.50 119 LEU A O 1
ATOM 961 N N . VAL A 1 120 ? 9.776 17.777 9.220 1.00 55.72 120 VAL A N 1
ATOM 962 C CA . VAL A 1 120 ? 10.994 18.589 9.395 1.00 55.72 120 VAL A CA 1
ATOM 963 C C . VAL A 1 120 ? 10.667 20.011 8.941 1.00 55.72 120 VAL A C 1
ATOM 965 O O . VAL A 1 120 ? 10.315 20.239 7.788 1.00 55.72 120 VAL A O 1
ATOM 968 N N . GLY A 1 121 ? 10.680 20.955 9.882 1.00 51.50 121 GLY A N 1
ATOM 969 C CA . GLY A 1 121 ? 9.893 22.186 9.791 1.00 51.50 121 GLY A CA 1
ATOM 970 C C . GLY A 1 121 ? 10.204 23.163 8.647 1.00 51.50 121 GLY A C 1
ATOM 971 O O . GLY A 1 121 ? 11.344 23.323 8.220 1.00 51.50 121 GLY A O 1
ATOM 972 N N . LYS A 1 122 ? 9.165 23.923 8.266 1.00 42.03 122 LYS A N 1
ATOM 973 C CA . LYS A 1 122 ? 9.169 25.396 8.117 1.00 42.03 122 LYS A CA 1
ATOM 974 C C . LYS A 1 122 ? 7.727 25.933 8.046 1.00 42.03 122 LYS A C 1
ATOM 976 O O . LYS A 1 122 ? 7.267 26.372 7.000 1.00 42.03 122 LYS A O 1
ATOM 981 N N . LYS A 1 123 ? 7.031 25.876 9.187 1.00 46.44 123 LYS A N 1
ATOM 982 C CA . LYS A 1 123 ? 6.006 26.818 9.692 1.00 46.44 123 LYS A CA 1
ATOM 983 C C . LYS A 1 123 ? 5.379 26.193 10.939 1.00 46.44 123 LYS A C 1
ATOM 985 O O . LYS A 1 123 ? 4.415 25.444 10.870 1.00 46.44 123 LYS A O 1
ATOM 990 N N . ALA A 1 124 ? 5.976 26.498 12.085 1.00 48.75 124 ALA A N 1
ATOM 991 C CA . ALA A 1 124 ? 5.396 26.263 13.399 1.00 48.75 124 ALA A CA 1
ATOM 992 C C . ALA A 1 124 ? 4.250 27.263 13.631 1.00 48.75 124 ALA A C 1
ATOM 994 O O . ALA A 1 124 ? 4.389 28.187 14.424 1.00 48.75 124 ALA A O 1
ATOM 995 N N . SER A 1 125 ? 3.164 27.157 12.861 1.00 50.88 125 SER A N 1
ATOM 996 C CA . SER A 1 125 ? 1.940 27.919 13.147 1.00 50.88 125 SER A CA 1
ATOM 997 C C . SER A 1 125 ? 0.827 27.066 13.759 1.00 50.88 125 SER A C 1
ATOM 999 O O . SER A 1 125 ? -0.107 27.655 14.277 1.00 50.88 125 SER A O 1
ATOM 1001 N N . ASN A 1 126 ? 0.964 25.731 13.786 1.00 48.75 126 ASN A N 1
ATOM 1002 C CA . ASN A 1 126 ? 0.048 24.789 14.462 1.00 48.75 126 ASN A CA 1
ATOM 1003 C C . ASN A 1 126 ? 0.803 23.787 15.375 1.00 48.75 126 ASN A C 1
ATOM 1005 O O . ASN A 1 126 ? 0.422 22.630 15.511 1.00 48.75 126 ASN A O 1
ATOM 1009 N N . SER A 1 127 ? 1.923 24.207 15.969 1.00 45.69 127 SER A N 1
ATOM 1010 C CA . SER A 1 127 ? 2.969 23.335 16.537 1.00 45.69 127 SER A CA 1
ATOM 1011 C C . SER A 1 127 ? 2.648 22.564 17.826 1.00 45.69 127 SER A C 1
ATOM 1013 O O . SER A 1 127 ? 3.558 21.940 18.367 1.00 45.69 127 SER A O 1
ATOM 1015 N N . ASP A 1 128 ? 1.411 22.575 18.317 1.00 51.66 128 ASP A N 1
ATOM 1016 C CA . ASP A 1 128 ? 1.065 21.896 19.577 1.00 51.66 128 ASP A CA 1
ATOM 1017 C C . ASP A 1 128 ? 0.489 20.485 19.362 1.00 51.66 128 ASP A C 1
ATOM 1019 O O . ASP A 1 128 ? 0.357 19.713 20.311 1.00 51.66 128 ASP A O 1
ATOM 1023 N N . ILE A 1 129 ? 0.192 20.109 18.112 1.00 52.69 129 ILE A N 1
ATOM 1024 C CA . ILE A 1 129 ? -0.303 18.774 17.767 1.00 52.69 129 ILE A CA 1
ATOM 1025 C C . ILE A 1 129 ? 0.878 17.878 17.368 1.00 52.69 129 ILE A C 1
ATOM 1027 O O . ILE A 1 129 ? 1.568 18.121 16.380 1.00 52.69 129 ILE A O 1
ATOM 1031 N N . ALA A 1 130 ? 1.109 16.811 18.137 1.00 53.50 130 ALA A N 1
ATOM 1032 C CA . ALA A 1 130 ? 2.215 15.877 17.909 1.00 53.50 130 ALA A CA 1
ATOM 1033 C C . ALA A 1 130 ? 2.014 14.951 16.688 1.00 53.50 130 ALA A C 1
ATOM 1035 O O . ALA A 1 130 ? 2.988 14.392 16.180 1.00 53.50 130 ALA A O 1
ATOM 1036 N N . ILE A 1 131 ? 0.765 14.752 16.241 1.00 58.66 131 ILE A N 1
ATOM 1037 C CA . ILE A 1 131 ? 0.376 13.888 15.114 1.00 58.66 131 ILE A CA 1
ATOM 1038 C C . ILE A 1 131 ? -0.831 14.508 14.395 1.00 58.66 131 ILE A C 1
ATOM 1040 O O . ILE A 1 131 ? -1.872 14.699 15.017 1.00 58.66 131 ILE A O 1
ATOM 1044 N N . GLU A 1 132 ? -0.721 14.764 13.090 1.00 60.59 132 GLU A N 1
ATOM 1045 C CA . GLU A 1 132 ? -1.839 15.221 12.253 1.00 60.59 132 GLU A CA 1
ATOM 1046 C C . GLU A 1 132 ? -2.453 14.050 11.474 1.00 60.59 132 GLU A C 1
ATOM 1048 O O . GLU A 1 132 ? -1.740 13.261 10.848 1.00 60.59 132 GLU A O 1
ATOM 1053 N N . PHE A 1 133 ? -3.784 13.948 11.495 1.00 63.31 133 PHE A N 1
ATOM 1054 C CA . PHE A 1 133 ? -4.536 12.981 10.696 1.00 63.31 133 PHE A CA 1
ATOM 1055 C C . PHE A 1 133 ? -5.045 13.645 9.417 1.00 63.31 133 PHE A C 1
ATOM 1057 O O . PHE A 1 133 ? -5.672 14.702 9.461 1.00 63.31 133 PHE A O 1
ATOM 1064 N N . ILE A 1 134 ? -4.804 13.001 8.275 1.00 64.56 134 ILE A N 1
ATOM 1065 C CA . ILE A 1 134 ? -5.348 13.425 6.983 1.00 64.56 134 ILE A CA 1
ATOM 1066 C C . ILE A 1 134 ? -6.596 12.590 6.707 1.00 64.56 134 ILE A C 1
ATOM 1068 O O . ILE A 1 134 ? -6.514 11.365 6.594 1.00 64.56 134 ILE A O 1
ATOM 1072 N N . ASN A 1 135 ? -7.749 13.248 6.587 1.00 66.94 135 ASN A N 1
ATOM 1073 C CA . ASN A 1 135 ? -8.976 12.582 6.165 1.00 66.94 135 ASN A CA 1
ATOM 1074 C C . ASN A 1 135 ? -8.967 12.412 4.641 1.00 66.94 135 ASN A C 1
ATOM 1076 O O . ASN A 1 135 ? -9.198 13.366 3.901 1.00 66.94 135 ASN A O 1
ATOM 1080 N N . VAL A 1 136 ? -8.700 11.184 4.192 1.00 63.69 136 VAL A N 1
ATOM 1081 C CA . VAL A 1 136 ? -8.586 10.830 2.769 1.00 63.69 136 VAL A CA 1
ATOM 1082 C C . VAL A 1 136 ? -9.900 11.055 2.014 1.00 63.69 136 VAL A C 1
ATOM 1084 O O . VAL A 1 136 ? -9.870 11.464 0.859 1.00 63.69 136 VAL A O 1
ATOM 1087 N N . SER A 1 137 ? -11.050 10.879 2.670 1.00 64.31 137 SER A N 1
ATOM 1088 C CA . SER A 1 137 ? -12.375 11.064 2.060 1.00 64.31 137 SER A CA 1
ATOM 1089 C C . SER A 1 137 ? -12.675 12.515 1.677 1.00 64.31 137 SER A C 1
ATOM 1091 O O . SER A 1 137 ? -13.604 12.766 0.915 1.00 64.31 137 SER A O 1
ATOM 1093 N N . ASN A 1 138 ? -11.903 13.467 2.208 1.00 72.06 138 ASN A N 1
ATOM 1094 C CA . ASN A 1 138 ? -12.059 14.896 1.941 1.00 72.06 138 ASN A CA 1
ATOM 1095 C C . ASN A 1 138 ? -11.056 15.424 0.903 1.00 72.06 138 ASN A C 1
ATOM 1097 O O . ASN A 1 138 ? -11.029 16.629 0.658 1.00 72.06 138 ASN A O 1
ATOM 1101 N N . LEU A 1 139 ? -10.213 14.559 0.332 1.00 70.12 139 LEU A N 1
ATOM 1102 C CA . LEU A 1 139 ? -9.208 14.948 -0.654 1.00 70.12 139 LEU A CA 1
ATOM 1103 C C . LEU A 1 139 ? -9.795 14.945 -2.068 1.00 70.12 139 LEU A C 1
ATOM 1105 O O . LEU A 1 139 ? -10.612 14.093 -2.419 1.00 70.12 139 LEU A O 1
ATOM 1109 N N . SER A 1 140 ? -9.339 15.882 -2.898 1.00 75.69 140 SER A N 1
ATOM 1110 C CA . SER A 1 140 ? -9.548 15.810 -4.345 1.00 75.69 140 SER A CA 1
ATOM 1111 C C . SER A 1 140 ? -8.723 14.681 -4.975 1.00 75.69 140 SER A C 1
ATOM 1113 O O . SER A 1 140 ? -7.741 14.210 -4.401 1.00 75.69 140 SER A O 1
ATOM 1115 N N . GLU A 1 141 ? -9.088 14.269 -6.189 1.00 67.38 141 GLU A N 1
ATOM 1116 C CA . GLU A 1 141 ? -8.378 13.224 -6.942 1.00 67.38 141 GLU A CA 1
ATOM 1117 C C . GLU A 1 141 ? -6.891 13.580 -7.162 1.00 67.38 141 GLU A C 1
ATOM 1119 O O . GLU A 1 141 ? -6.013 12.743 -6.973 1.00 67.38 141 GLU A O 1
ATOM 1124 N N . GLU A 1 142 ? -6.584 14.857 -7.423 1.00 60.31 142 GLU A N 1
ATOM 1125 C CA . GLU A 1 142 ? -5.206 15.355 -7.562 1.00 60.31 142 GLU A CA 1
ATOM 1126 C C . GLU A 1 142 ? -4.413 15.287 -6.239 1.00 60.31 142 GLU A C 1
ATOM 1128 O O . GLU A 1 142 ? -3.218 14.980 -6.217 1.00 60.31 142 GLU A O 1
ATOM 1133 N N . GLU A 1 143 ? -5.056 15.587 -5.108 1.00 66.81 143 GLU A N 1
ATOM 1134 C CA . GLU A 1 143 ? -4.429 15.492 -3.784 1.00 66.81 143 GLU A CA 1
ATOM 1135 C C . GLU A 1 143 ? -4.200 14.037 -3.368 1.00 66.81 143 GLU A C 1
ATOM 1137 O O . GLU A 1 143 ? -3.177 13.731 -2.749 1.00 66.81 143 GLU A O 1
ATOM 1142 N N . LEU A 1 144 ? -5.110 13.140 -3.757 1.00 66.69 144 LEU A N 1
ATOM 1143 C CA . LEU A 1 144 ? -4.985 11.704 -3.547 1.00 66.69 144 LEU A CA 1
ATOM 1144 C C . LEU A 1 144 ? -3.794 11.130 -4.330 1.00 66.69 144 LEU A C 1
ATOM 1146 O O . LEU A 1 144 ? -2.956 10.446 -3.745 1.00 66.69 144 LEU A O 1
ATOM 1150 N N . GLU A 1 145 ? -3.640 11.488 -5.609 1.00 63.50 145 GLU A N 1
ATOM 1151 C CA . GLU A 1 145 ? -2.491 11.064 -6.427 1.00 63.50 145 GLU A CA 1
ATOM 1152 C C . GLU A 1 145 ? -1.148 11.550 -5.858 1.00 63.50 145 GLU A C 1
ATOM 1154 O O . GLU A 1 145 ? -0.149 10.815 -5.851 1.00 63.50 145 GLU A O 1
ATOM 1159 N N . LYS A 1 146 ? -1.102 12.787 -5.343 1.00 67.06 146 LYS A N 1
ATOM 1160 C CA . LYS A 1 146 ? 0.091 13.333 -4.673 1.00 67.06 146 LYS A CA 1
ATOM 1161 C C . LYS A 1 146 ? 0.398 12.592 -3.377 1.00 67.06 146 LYS A C 1
ATOM 1163 O O . LYS A 1 146 ? 1.570 12.315 -3.104 1.00 67.06 146 LYS A O 1
ATOM 1168 N N . LEU A 1 147 ? -0.628 12.262 -2.591 1.00 67.06 147 LEU A N 1
ATOM 1169 C CA . LEU A 1 147 ? -0.485 11.479 -1.367 1.00 67.06 147 LEU A CA 1
ATOM 1170 C C . LEU A 1 147 ? 0.061 10.081 -1.679 1.00 67.06 147 LEU A C 1
ATOM 1172 O O . LEU A 1 147 ? 1.042 9.665 -1.062 1.00 67.06 147 LEU A O 1
ATOM 1176 N N . ASP A 1 148 ? -0.493 9.399 -2.680 1.00 64.44 148 ASP A N 1
ATOM 1177 C CA . ASP A 1 148 ? -0.040 8.076 -3.118 1.00 64.44 148 ASP A CA 1
ATOM 1178 C C . ASP A 1 148 ? 1.402 8.100 -3.629 1.00 64.44 148 ASP A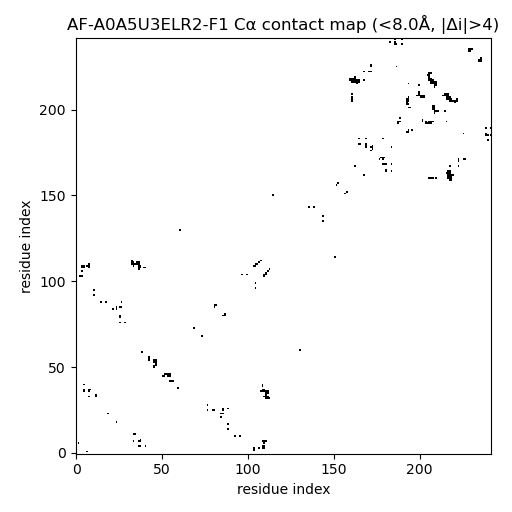 C 1
ATOM 1180 O O . ASP A 1 148 ? 2.229 7.267 -3.240 1.00 64.44 148 ASP A O 1
ATOM 1184 N N . SER A 1 149 ? 1.742 9.105 -4.437 1.00 63.38 149 SER A N 1
ATOM 1185 C CA . SER A 1 149 ? 3.107 9.322 -4.925 1.00 63.38 149 SER A CA 1
ATOM 1186 C C . SER A 1 149 ? 4.087 9.581 -3.776 1.00 63.38 149 SER A C 1
ATOM 1188 O O . SER A 1 149 ? 5.187 9.016 -3.747 1.00 63.38 149 SER A O 1
ATOM 1190 N N . GLY A 1 150 ? 3.682 10.381 -2.786 1.00 65.75 150 GLY A N 1
ATOM 1191 C CA . GLY A 1 150 ? 4.448 10.627 -1.567 1.00 65.75 150 GLY A CA 1
ATOM 1192 C C . GLY A 1 150 ? 4.641 9.359 -0.732 1.00 65.75 150 GLY A C 1
ATOM 1193 O O . GLY A 1 150 ? 5.758 9.063 -0.306 1.00 65.75 150 GLY A O 1
ATOM 1194 N N . ILE A 1 151 ? 3.586 8.559 -0.551 1.00 64.81 151 ILE A N 1
ATOM 1195 C CA . ILE A 1 151 ? 3.640 7.269 0.149 1.00 64.81 151 ILE A CA 1
ATOM 1196 C C . ILE A 1 151 ? 4.589 6.304 -0.570 1.00 64.81 151 ILE A C 1
ATOM 1198 O O . ILE A 1 151 ? 5.396 5.647 0.092 1.00 64.81 151 ILE A O 1
ATOM 1202 N N . ALA A 1 152 ? 4.528 6.218 -1.902 1.00 60.31 152 ALA A N 1
ATOM 1203 C CA . ALA A 1 152 ? 5.418 5.375 -2.699 1.00 60.31 152 ALA A CA 1
ATOM 1204 C C . ALA A 1 152 ? 6.890 5.787 -2.534 1.00 60.31 152 ALA A C 1
ATOM 1206 O O . ALA A 1 152 ? 7.752 4.926 -2.332 1.00 60.31 152 ALA A O 1
ATOM 1207 N N . PHE A 1 153 ? 7.163 7.097 -2.532 1.00 60.84 153 PHE A N 1
ATOM 1208 C CA . PHE A 1 153 ? 8.490 7.648 -2.260 1.00 60.84 153 PHE A CA 1
ATOM 1209 C C . PHE A 1 153 ? 8.984 7.288 -0.851 1.00 60.84 153 PHE A C 1
ATOM 1211 O O . PHE A 1 153 ? 10.085 6.759 -0.701 1.00 60.84 153 PHE A O 1
ATOM 1218 N N . ILE A 1 154 ? 8.157 7.500 0.181 1.00 62.84 154 ILE A N 1
ATOM 1219 C CA . ILE A 1 154 ? 8.508 7.217 1.585 1.00 62.84 154 ILE A CA 1
ATOM 1220 C C . ILE A 1 154 ? 8.735 5.721 1.820 1.00 62.84 154 ILE A C 1
ATOM 1222 O O . ILE A 1 154 ? 9.664 5.337 2.529 1.00 62.84 154 ILE A O 1
ATOM 1226 N N . LYS A 1 155 ? 7.914 4.860 1.209 1.00 58.50 155 LYS A N 1
ATOM 1227 C CA . LYS A 1 155 ? 8.064 3.399 1.287 1.00 58.50 155 LYS A CA 1
ATOM 1228 C C . LYS A 1 155 ? 9.275 2.878 0.508 1.00 58.50 155 LYS A C 1
ATOM 1230 O O . LYS A 1 155 ? 9.527 1.676 0.542 1.00 58.50 155 LYS A O 1
ATOM 1235 N N . GLY A 1 156 ? 10.006 3.745 -0.198 1.00 51.09 156 GLY A N 1
ATOM 1236 C CA . GLY A 1 156 ? 11.126 3.340 -1.038 1.00 51.09 156 GLY A CA 1
ATOM 1237 C C . GLY A 1 156 ? 10.698 2.365 -2.133 1.00 51.09 156 GLY A C 1
ATOM 1238 O O . GLY A 1 156 ? 11.503 1.531 -2.545 1.00 51.09 156 GLY A O 1
ATOM 1239 N N . VAL A 1 157 ? 9.431 2.431 -2.576 1.00 53.84 157 VAL A N 1
ATOM 1240 C CA . VAL A 1 157 ? 8.955 1.642 -3.714 1.00 53.84 157 VAL A CA 1
ATOM 1241 C C . VAL A 1 157 ? 9.699 2.177 -4.923 1.00 53.84 157 VAL A C 1
ATOM 1243 O O . VAL A 1 157 ? 9.379 3.235 -5.464 1.00 53.84 157 VAL A O 1
ATOM 1246 N N . GLU A 1 158 ? 10.766 1.481 -5.301 1.00 54.69 158 GLU A N 1
ATOM 1247 C CA . GLU A 1 158 ? 11.539 1.851 -6.468 1.00 54.69 158 GLU A CA 1
ATOM 1248 C C . GLU A 1 158 ? 10.606 1.878 -7.678 1.00 54.69 158 GLU A C 1
ATOM 1250 O O . GLU A 1 158 ? 9.987 0.868 -8.013 1.00 54.69 158 GLU A O 1
ATOM 1255 N N . ASN A 1 159 ? 10.515 3.030 -8.348 1.00 65.19 159 ASN A N 1
ATOM 1256 C CA . ASN A 1 159 ? 9.767 3.136 -9.592 1.00 65.19 159 ASN A CA 1
ATOM 1257 C C . ASN A 1 159 ? 10.254 2.036 -10.546 1.00 65.19 159 ASN A C 1
ATOM 1259 O O . ASN A 1 159 ? 11.431 2.001 -10.910 1.00 65.19 159 ASN A O 1
ATOM 1263 N N . GLN A 1 160 ? 9.362 1.117 -10.918 1.00 75.00 160 GLN A N 1
ATOM 1264 C CA . GLN A 1 160 ? 9.697 -0.023 -11.772 1.00 75.00 160 GLN A CA 1
ATOM 1265 C C . GLN A 1 160 ? 10.166 0.410 -13.171 1.00 75.00 160 GLN A C 1
ATOM 1267 O O . GLN A 1 160 ? 10.883 -0.328 -13.851 1.00 75.00 160 GLN A O 1
ATOM 1272 N N . PHE A 1 161 ? 9.811 1.629 -13.584 1.00 85.69 161 PHE A N 1
ATOM 1273 C CA . PHE A 1 161 ? 10.192 2.238 -14.849 1.00 85.69 161 PHE A CA 1
ATOM 1274 C C . PHE A 1 161 ? 11.382 3.179 -14.645 1.00 85.69 161 PHE A C 1
ATOM 1276 O O . PHE A 1 161 ? 11.236 4.309 -14.183 1.00 85.69 161 PHE A O 1
ATOM 1283 N N . LYS A 1 162 ? 12.584 2.711 -14.998 1.00 84.75 162 LYS A N 1
ATOM 1284 C CA . LYS A 1 162 ? 13.846 3.454 -14.786 1.00 84.75 162 LYS A CA 1
ATOM 1285 C C . LYS A 1 162 ? 14.635 3.698 -16.066 1.00 84.75 162 LYS A 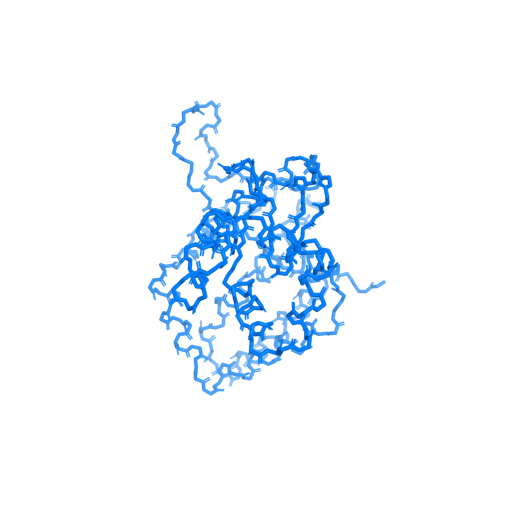C 1
ATOM 1287 O O . LYS A 1 162 ? 15.613 4.443 -16.072 1.00 84.75 162 LYS A O 1
ATOM 1292 N N . LEU A 1 163 ? 14.270 3.022 -17.151 1.00 87.12 163 LEU A N 1
ATOM 1293 C CA . LEU A 1 163 ? 15.085 2.972 -18.355 1.00 87.12 163 LEU A CA 1
ATOM 1294 C C . LEU A 1 163 ? 14.541 3.943 -19.391 1.00 87.12 163 LEU A C 1
ATOM 1296 O O . LEU A 1 163 ? 13.487 3.717 -19.978 1.00 87.12 163 LEU A O 1
ATOM 1300 N N . LYS A 1 164 ? 15.287 5.012 -19.659 1.00 91.81 164 LYS A N 1
ATOM 1301 C CA . LYS A 1 164 ? 15.009 5.888 -20.803 1.00 91.81 164 LYS A CA 1
ATOM 1302 C C . LYS A 1 164 ? 15.195 5.126 -22.128 1.00 91.81 164 LYS A C 1
ATOM 1304 O O . LYS A 1 164 ? 16.021 4.208 -22.167 1.00 91.81 164 LYS A O 1
ATOM 1309 N N . PRO A 1 165 ? 14.531 5.523 -23.232 1.00 93.06 165 PRO A N 1
ATOM 1310 C CA . PRO A 1 165 ? 14.666 4.862 -24.537 1.00 93.06 165 PRO A CA 1
ATOM 1311 C C . PRO A 1 165 ? 16.120 4.624 -24.969 1.00 93.06 165 PRO A C 1
ATOM 1313 O O . PRO A 1 165 ? 16.479 3.533 -25.403 1.00 93.06 165 PRO A O 1
ATOM 1316 N N . SER A 1 166 ? 16.999 5.610 -24.766 1.00 88.69 166 SER A N 1
ATOM 1317 C CA . SER A 1 166 ? 18.424 5.476 -25.094 1.00 88.69 166 SER A CA 1
ATOM 1318 C C . SER A 1 166 ? 19.140 4.409 -24.265 1.00 88.69 166 SER A C 1
ATOM 1320 O O . SER A 1 166 ? 20.031 3.739 -24.780 1.00 88.69 166 SER A O 1
ATOM 1322 N N . LYS A 1 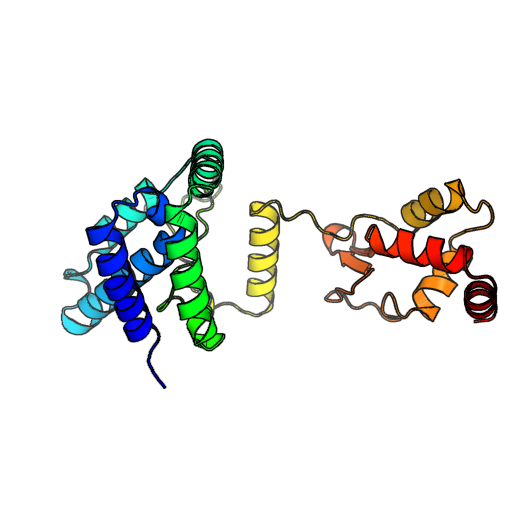167 ? 18.727 4.192 -23.010 1.00 90.12 167 LYS A N 1
ATOM 1323 C CA . LYS A 1 167 ? 19.280 3.129 -22.166 1.00 90.12 167 LYS A CA 1
ATOM 1324 C C . LYS A 1 167 ? 18.786 1.750 -22.596 1.00 90.12 167 LYS A C 1
ATOM 1326 O O . LYS A 1 167 ? 19.572 0.809 -22.592 1.00 90.12 167 LYS A O 1
ATOM 1331 N N . VAL A 1 168 ? 17.522 1.639 -23.014 1.00 94.81 168 VAL A N 1
ATOM 1332 C CA . VAL A 1 168 ? 16.983 0.408 -23.619 1.00 94.81 168 VAL A CA 1
ATOM 1333 C C . VAL A 1 168 ? 17.796 0.037 -24.859 1.00 94.81 168 VAL A C 1
ATOM 1335 O O . VAL A 1 168 ? 18.271 -1.092 -24.961 1.00 94.81 168 VAL A O 1
ATOM 1338 N N . VAL A 1 169 ? 18.030 1.002 -25.757 1.00 94.94 169 VAL A N 1
ATOM 1339 C CA . VAL A 1 169 ? 18.848 0.797 -26.961 1.00 94.94 169 VAL A CA 1
ATOM 1340 C C . VAL A 1 169 ? 20.263 0.344 -26.605 1.00 94.94 169 VAL A C 1
ATOM 1342 O O . VAL A 1 169 ? 20.696 -0.689 -27.105 1.00 94.94 169 VAL A O 1
ATOM 1345 N N . GLU A 1 170 ? 20.951 1.046 -25.697 1.00 92.06 170 GLU A N 1
ATOM 1346 C CA . GLU A 1 170 ? 22.305 0.680 -25.246 1.00 92.06 170 GLU A CA 1
ATOM 1347 C C . GLU A 1 170 ? 22.365 -0.765 -24.724 1.00 92.06 170 GLU A C 1
ATOM 1349 O O . GLU A 1 170 ? 23.305 -1.504 -25.015 1.00 92.06 170 GLU A O 1
ATOM 1354 N N . MET A 1 171 ? 21.363 -1.189 -23.949 1.00 92.25 171 MET A N 1
ATOM 1355 C CA . MET A 1 171 ? 21.331 -2.525 -23.355 1.00 92.25 171 MET A CA 1
ATOM 1356 C C . MET A 1 171 ? 21.076 -3.623 -24.392 1.00 92.25 171 MET A C 1
ATOM 1358 O O . MET A 1 171 ? 21.736 -4.661 -24.338 1.00 92.25 171 MET A O 1
ATOM 1362 N N . VAL A 1 172 ? 20.175 -3.397 -25.352 1.00 94.44 172 VAL A N 1
ATOM 1363 C CA . VAL A 1 172 ? 19.894 -4.355 -26.437 1.00 94.44 172 VAL A CA 1
ATOM 1364 C C . VAL A 1 172 ? 21.067 -4.432 -27.423 1.00 94.44 172 VAL A C 1
ATOM 1366 O O . VAL A 1 172 ? 21.442 -5.527 -27.846 1.00 94.44 172 VAL A O 1
ATOM 1369 N N . GLN A 1 173 ? 21.731 -3.304 -27.704 1.00 94.88 173 GLN A N 1
ATOM 1370 C CA . GLN A 1 173 ? 22.903 -3.227 -28.587 1.00 94.88 173 GLN A CA 1
ATOM 1371 C C . GLN A 1 173 ? 24.092 -4.081 -28.141 1.00 94.88 173 GLN A C 1
ATOM 1373 O O . GLN A 1 173 ? 24.932 -4.443 -28.965 1.00 94.88 173 GLN A O 1
ATOM 1378 N N . ARG A 1 174 ? 24.158 -4.459 -26.858 1.00 93.25 174 ARG A N 1
ATOM 1379 C CA . ARG A 1 174 ? 25.173 -5.402 -26.361 1.00 93.25 174 ARG A CA 1
ATOM 1380 C C . ARG A 1 174 ? 25.074 -6.774 -27.029 1.00 93.25 174 ARG A C 1
ATOM 1382 O O . ARG A 1 174 ? 26.082 -7.468 -27.105 1.00 93.25 174 ARG A O 1
ATOM 1389 N N . LYS A 1 175 ? 23.881 -7.157 -27.495 1.00 91.81 175 LYS A N 1
ATOM 1390 C CA . LYS A 1 175 ? 23.628 -8.415 -28.215 1.00 91.81 175 LYS A CA 1
ATOM 1391 C C . LYS A 1 175 ? 23.308 -8.195 -29.696 1.00 91.81 175 LYS A C 1
ATOM 1393 O O . LYS A 1 175 ? 23.740 -8.993 -30.517 1.00 91.81 175 LYS A O 1
ATOM 1398 N N . HIS A 1 176 ? 22.620 -7.103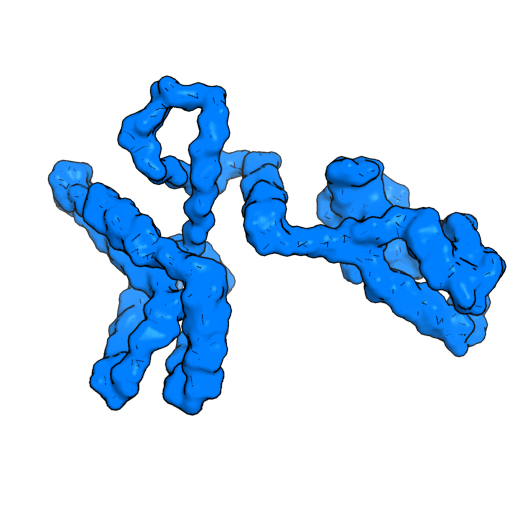 -30.034 1.00 91.31 176 HIS A N 1
ATOM 1399 C CA . HIS A 1 176 ? 22.145 -6.810 -31.392 1.00 91.31 176 HIS A CA 1
ATOM 1400 C C . HIS A 1 176 ? 22.557 -5.397 -31.813 1.00 91.31 176 HIS A C 1
ATOM 1402 O O . HIS A 1 176 ? 21.844 -4.426 -31.554 1.00 91.31 176 HIS A O 1
ATOM 1408 N N . LYS A 1 177 ? 23.739 -5.264 -32.426 1.00 90.81 177 LYS A N 1
ATOM 1409 C CA . LYS A 1 177 ? 24.382 -3.963 -32.704 1.00 90.81 177 LYS A CA 1
ATOM 1410 C C . LYS A 1 177 ? 23.567 -3.050 -33.625 1.00 90.81 177 LYS A C 1
ATOM 1412 O O . LYS A 1 177 ? 23.714 -1.834 -33.569 1.00 90.81 177 LYS A O 1
ATOM 1417 N N . GLU A 1 178 ? 22.712 -3.625 -34.457 1.00 90.00 178 GLU A N 1
ATOM 1418 C CA . GLU A 1 178 ? 21.822 -2.932 -35.385 1.00 90.00 178 GLU A CA 1
ATOM 1419 C C . GLU A 1 178 ? 20.590 -2.302 -34.712 1.00 90.00 178 GLU A C 1
ATOM 1421 O O . GLU A 1 178 ? 19.896 -1.489 -35.331 1.00 90.00 178 GLU A O 1
ATOM 1426 N N . PHE A 1 179 ? 20.302 -2.654 -33.452 1.00 93.81 179 PHE A N 1
ATOM 1427 C CA . PHE A 1 179 ? 19.181 -2.081 -32.714 1.00 93.81 179 PHE A CA 1
ATOM 1428 C C . PHE A 1 179 ? 19.428 -0.594 -32.438 1.00 93.81 179 PHE A C 1
ATOM 1430 O O . PHE A 1 179 ? 20.498 -0.202 -31.983 1.00 93.81 179 PHE A O 1
ATOM 1437 N N . ASN A 1 180 ? 18.449 0.259 -32.723 1.00 94.69 180 ASN A N 1
ATOM 1438 C CA . ASN A 1 180 ? 18.563 1.713 -32.599 1.00 94.69 180 ASN A CA 1
ATOM 1439 C C . ASN A 1 180 ? 17.209 2.326 -32.201 1.00 94.69 180 ASN A C 1
ATOM 1441 O O . ASN A 1 180 ? 16.224 1.605 -32.053 1.00 94.69 180 ASN A O 1
ATOM 1445 N N . LEU A 1 181 ? 17.141 3.651 -32.026 1.00 92.44 181 LEU A N 1
ATOM 1446 C CA . LEU A 1 181 ? 15.909 4.337 -31.604 1.00 92.44 181 LEU A CA 1
ATOM 1447 C C . LEU A 1 181 ? 14.745 4.171 -32.595 1.00 92.44 181 LEU A C 1
ATOM 1449 O O . LEU A 1 181 ? 13.600 4.085 -32.165 1.00 92.44 181 LEU A O 1
ATOM 1453 N N . SER A 1 182 ? 15.019 4.089 -33.900 1.00 94.12 182 SER A N 1
ATOM 1454 C CA . SER A 1 182 ? 13.983 3.837 -34.910 1.00 94.12 182 SER A CA 1
ATOM 1455 C C . SER A 1 182 ? 13.438 2.412 -34.794 1.00 94.12 182 SER A C 1
ATOM 1457 O O . SER A 1 182 ? 12.224 2.213 -34.779 1.00 94.12 182 SER A O 1
ATOM 1459 N N . THR A 1 183 ? 14.316 1.422 -34.605 1.00 92.69 183 THR A N 1
ATOM 1460 C CA . THR A 1 183 ? 13.902 0.036 -34.342 1.00 92.69 183 THR A CA 1
ATOM 1461 C C . THR A 1 183 ? 13.121 -0.065 -33.033 1.00 92.69 183 THR A C 1
ATOM 1463 O O . THR A 1 183 ? 12.043 -0.644 -33.010 1.00 92.69 183 THR A O 1
ATOM 1466 N N . HIS A 1 184 ? 13.596 0.564 -31.955 1.00 95.31 184 HIS A N 1
ATOM 1467 C CA . HIS A 1 184 ? 12.863 0.635 -30.686 1.00 95.31 184 HIS A CA 1
ATOM 1468 C C . HIS A 1 184 ? 11.472 1.257 -30.867 1.00 95.31 184 HIS A C 1
ATOM 1470 O O . HIS A 1 184 ? 10.520 0.784 -30.249 1.00 95.31 184 HIS A O 1
ATOM 1476 N N . ALA A 1 185 ? 11.334 2.243 -31.763 1.00 94.12 185 ALA A N 1
ATOM 1477 C CA . ALA A 1 185 ? 10.048 2.846 -32.081 1.00 94.12 185 ALA A CA 1
ATOM 1478 C C . ALA A 1 185 ? 9.054 1.882 -32.738 1.00 94.12 185 ALA A C 1
ATOM 1480 O O . ALA A 1 185 ? 7.882 1.880 -32.373 1.00 94.12 185 ALA A O 1
ATOM 1481 N N . LYS A 1 186 ? 9.523 1.041 -33.667 1.00 93.81 186 LYS A N 1
ATOM 1482 C CA . LYS A 1 186 ? 8.708 -0.034 -34.259 1.00 93.81 186 LYS A CA 1
ATOM 1483 C C . LYS A 1 186 ? 8.263 -1.035 -33.199 1.00 93.81 186 LYS A C 1
ATOM 1485 O O . LYS A 1 186 ? 7.092 -1.374 -33.131 1.00 93.81 186 LYS A O 1
ATOM 1490 N N . PHE A 1 187 ? 9.182 -1.438 -32.322 1.00 95.06 187 PHE A N 1
ATOM 1491 C CA . PHE A 1 187 ? 8.898 -2.409 -31.268 1.00 95.06 187 PHE A CA 1
ATOM 1492 C C . PHE A 1 187 ? 7.817 -1.928 -30.299 1.00 95.06 187 PHE A C 1
ATOM 1494 O O . PHE A 1 187 ? 6.872 -2.667 -30.044 1.00 95.06 187 PHE A O 1
ATOM 1501 N N . TRP A 1 188 ? 7.928 -0.713 -29.747 1.00 94.81 188 TRP A N 1
ATOM 1502 C CA . TRP A 1 188 ? 6.916 -0.272 -28.780 1.00 94.81 188 TRP A CA 1
ATOM 1503 C C . TRP A 1 188 ? 5.546 -0.072 -29.431 1.00 94.81 188 TRP A C 1
ATOM 1505 O O . TRP A 1 188 ? 4.552 -0.302 -28.756 1.00 94.81 188 TRP A O 1
ATOM 1515 N N . LYS A 1 189 ? 5.494 0.306 -30.718 1.00 94.31 189 LYS A N 1
ATOM 1516 C CA . LYS A 1 189 ? 4.240 0.419 -31.477 1.00 94.31 189 LYS A CA 1
ATOM 1517 C C . LYS A 1 189 ? 3.621 -0.942 -31.764 1.00 94.31 189 LYS A C 1
ATOM 1519 O O . LYS A 1 189 ? 2.441 -1.119 -31.535 1.00 94.31 189 LYS A O 1
ATOM 1524 N N . PHE A 1 190 ? 4.416 -1.900 -32.235 1.00 93.62 190 PHE A N 1
ATOM 1525 C CA . PHE A 1 190 ? 3.925 -3.235 -32.573 1.00 93.62 190 PHE A CA 1
ATOM 1526 C C . PHE A 1 190 ? 3.344 -3.968 -31.358 1.00 93.62 190 PHE A C 1
ATOM 1528 O O . PHE A 1 190 ? 2.354 -4.679 -31.477 1.00 93.62 190 PHE A O 1
ATOM 1535 N N . TYR A 1 191 ? 3.966 -3.798 -30.190 1.00 92.75 191 TYR A N 1
ATOM 1536 C CA . TYR A 1 191 ? 3.530 -4.439 -28.948 1.00 92.75 191 TYR A CA 1
ATOM 1537 C C . TYR A 1 191 ? 2.597 -3.577 -28.094 1.00 92.75 191 TYR A C 1
ATOM 1539 O O . TYR A 1 191 ? 2.363 -3.940 -26.941 1.00 92.75 191 TYR A O 1
ATOM 1547 N N . ASP A 1 192 ? 2.152 -2.419 -28.596 1.00 93.06 192 ASP A N 1
ATOM 1548 C CA . ASP A 1 192 ? 1.369 -1.435 -27.835 1.00 93.06 192 ASP A CA 1
ATOM 1549 C C . ASP A 1 192 ? 1.949 -1.173 -26.432 1.00 93.06 192 ASP A C 1
ATOM 1551 O O . ASP A 1 192 ? 1.251 -1.018 -25.431 1.00 93.06 192 ASP A O 1
ATOM 1555 N N . ALA A 1 193 ? 3.283 -1.146 -26.336 1.00 92.38 193 ALA A N 1
ATOM 1556 C CA . ALA A 1 193 ? 3.980 -1.081 -25.057 1.00 92.38 193 ALA A CA 1
ATOM 1557 C C . ALA A 1 193 ? 3.793 0.275 -24.362 1.00 92.38 193 ALA A C 1
ATOM 1559 O O . ALA A 1 193 ? 4.033 0.382 -23.160 1.00 92.38 193 ALA A O 1
ATOM 1560 N N . ARG A 1 194 ? 3.391 1.306 -25.114 1.00 93.00 194 ARG A N 1
ATOM 1561 C CA . ARG A 1 194 ? 2.972 2.621 -24.618 1.00 93.00 194 ARG A CA 1
ATOM 1562 C C . ARG A 1 194 ? 1.977 3.264 -25.600 1.00 93.00 194 ARG A C 1
ATOM 1564 O O . ARG A 1 194 ? 2.034 2.928 -26.785 1.00 93.00 194 ARG A O 1
ATOM 1571 N N . PRO A 1 195 ? 1.140 4.216 -25.153 1.00 92.56 195 PRO A N 1
A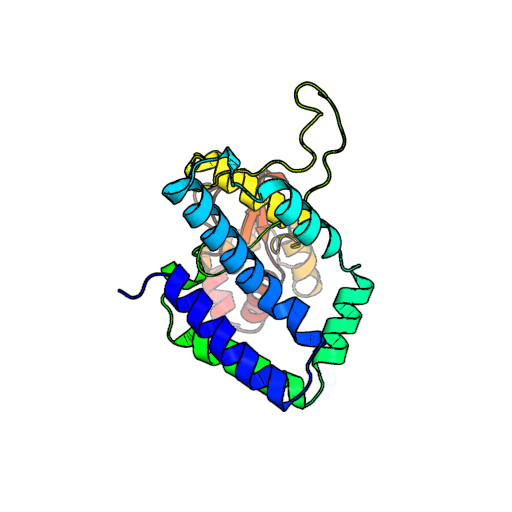TOM 1572 C CA . PRO A 1 195 ? 0.204 4.915 -26.027 1.00 92.56 195 PRO A CA 1
ATOM 1573 C C . PRO A 1 195 ? 0.920 5.808 -27.053 1.00 92.56 195 PRO A C 1
ATOM 1575 O O . PRO A 1 195 ? 2.074 6.215 -26.874 1.00 92.56 195 PRO A O 1
ATOM 1578 N N . ILE A 1 196 ? 0.223 6.073 -28.162 1.00 88.75 196 ILE A N 1
ATOM 1579 C CA . ILE A 1 196 ? 0.687 6.966 -29.235 1.00 88.75 196 ILE A CA 1
ATOM 1580 C C . ILE A 1 196 ? 0.651 8.415 -28.753 1.00 88.75 196 ILE A C 1
ATOM 1582 O O . ILE A 1 196 ? 1.632 9.143 -28.919 1.00 88.75 196 ILE A O 1
ATOM 1586 N N . ASP A 1 197 ? -0.466 8.796 -28.140 1.00 91.00 197 ASP A N 1
ATOM 1587 C CA . ASP A 1 197 ? -0.652 10.097 -27.518 1.00 91.00 197 ASP A CA 1
ATOM 1588 C C . ASP A 1 197 ? -0.067 10.113 -26.105 1.00 91.00 197 ASP A C 1
ATOM 1590 O O . ASP A 1 197 ? 0.103 9.076 -25.459 1.00 91.00 197 ASP A O 1
ATOM 1594 N N . ILE A 1 198 ? 0.273 11.311 -25.627 1.00 88.88 198 ILE A N 1
ATOM 1595 C CA . ILE A 1 198 ? 0.810 11.482 -24.279 1.00 88.88 198 ILE A CA 1
ATOM 1596 C C . ILE A 1 198 ? -0.323 11.292 -23.274 1.00 88.88 198 ILE A C 1
ATOM 1598 O O . ILE A 1 198 ? -1.181 12.153 -23.108 1.00 88.88 198 ILE A O 1
ATOM 1602 N N . ASP A 1 199 ? -0.250 10.179 -22.564 1.00 89.31 199 ASP A N 1
ATOM 1603 C CA . ASP A 1 199 ? -1.024 9.876 -21.371 1.00 89.31 199 ASP A CA 1
ATOM 1604 C C . ASP A 1 199 ? -0.085 9.847 -20.153 1.00 89.31 199 ASP A C 1
ATOM 1606 O O . ASP A 1 199 ? 0.797 8.982 -20.046 1.00 89.31 199 ASP A O 1
ATOM 1610 N N . LYS A 1 200 ? -0.263 10.824 -19.255 1.00 85.62 200 LYS A N 1
ATOM 1611 C CA . LYS A 1 200 ? 0.564 11.013 -18.056 1.00 85.62 200 LYS A CA 1
ATOM 1612 C C . LYS A 1 200 ? 0.234 10.032 -16.929 1.00 85.62 200 LYS A C 1
ATOM 1614 O O . LYS A 1 200 ? 1.099 9.806 -16.082 1.00 85.62 200 LYS A O 1
ATOM 1619 N N . SER A 1 201 ? -0.958 9.431 -16.926 1.00 82.62 201 SER A N 1
ATOM 1620 C CA . SER A 1 201 ? -1.354 8.434 -15.923 1.00 82.62 201 SER A CA 1
ATOM 1621 C C . SER A 1 201 ? -1.018 7.003 -16.359 1.00 82.62 201 SER A C 1
ATOM 1623 O O . SER A 1 201 ? -1.052 6.081 -15.543 1.00 82.62 201 SER A O 1
ATOM 1625 N N . PHE A 1 202 ? -0.590 6.801 -17.613 1.00 87.94 202 PHE A N 1
ATOM 1626 C CA . PHE A 1 202 ? -0.292 5.478 -18.160 1.00 87.94 202 PHE A CA 1
ATOM 1627 C C . PHE A 1 202 ? 0.765 4.688 -17.364 1.00 87.94 202 PHE A C 1
ATOM 1629 O O . PHE A 1 202 ? 1.926 5.103 -17.222 1.00 87.94 202 PHE A O 1
ATOM 1636 N N . LYS A 1 203 ? 0.387 3.470 -16.950 1.00 87.88 203 LYS A N 1
ATOM 1637 C CA . LYS A 1 203 ? 1.258 2.440 -16.360 1.00 87.88 203 LYS A CA 1
ATOM 1638 C C . LYS A 1 203 ? 0.950 1.080 -16.998 1.00 87.88 203 LYS A C 1
ATOM 1640 O O . LYS A 1 203 ? -0.026 0.429 -16.647 1.00 87.88 203 LYS A O 1
ATOM 1645 N N . GLY A 1 204 ? 1.792 0.642 -17.927 1.00 87.81 204 GLY A N 1
ATOM 1646 C CA . GLY A 1 204 ? 1.687 -0.662 -18.583 1.00 87.81 204 GLY A CA 1
ATOM 1647 C C . GLY A 1 204 ? 2.689 -1.692 -18.054 1.00 87.81 204 GLY A C 1
ATOM 1648 O O . GLY A 1 204 ? 3.564 -1.395 -17.244 1.00 87.81 204 GLY A O 1
ATOM 1649 N N . ASN A 1 205 ? 2.625 -2.915 -18.583 1.00 88.00 205 ASN A N 1
ATOM 1650 C CA . ASN A 1 205 ? 3.505 -4.020 -18.170 1.00 88.00 205 ASN A CA 1
ATOM 1651 C C . ASN A 1 205 ? 4.995 -3.783 -18.474 1.00 88.00 205 ASN A C 1
ATOM 1653 O O . ASN A 1 205 ? 5.858 -4.384 -17.838 1.00 88.00 205 ASN A O 1
ATOM 1657 N N . TYR A 1 206 ? 5.310 -2.920 -19.443 1.00 93.06 206 TYR A N 1
ATOM 1658 C CA . TYR A 1 206 ? 6.674 -2.688 -19.936 1.00 93.06 206 TYR A CA 1
ATOM 1659 C C . TYR A 1 206 ? 7.148 -1.241 -19.796 1.00 93.06 206 TYR A C 1
ATOM 1661 O O . TYR A 1 206 ? 8.354 -0.980 -19.756 1.00 93.06 206 TYR A O 1
ATOM 1669 N N . CYS A 1 207 ? 6.209 -0.301 -19.726 1.00 94.38 207 CYS A N 1
ATOM 1670 C CA . CYS A 1 207 ? 6.464 1.127 -19.793 1.00 94.38 207 CYS A CA 1
ATOM 1671 C C . CYS A 1 207 ? 5.458 1.891 -18.933 1.00 94.38 207 CYS A C 1
ATOM 1673 O O . CYS A 1 207 ? 4.307 1.484 -18.813 1.00 94.38 207 CYS A O 1
ATOM 1675 N N . GLY A 1 208 ? 5.869 3.034 -18.396 1.00 91.31 208 GLY A N 1
ATOM 1676 C CA . GLY A 1 208 ? 4.976 3.964 -17.719 1.00 91.31 208 GLY A CA 1
ATOM 1677 C C . GLY A 1 208 ? 5.449 5.399 -17.883 1.00 91.31 208 GLY A C 1
ATOM 1678 O O . GLY A 1 208 ? 6.649 5.646 -18.048 1.00 91.31 208 GLY A O 1
ATOM 1679 N N . TYR A 1 209 ? 4.511 6.343 -17.849 1.00 88.38 209 TYR A N 1
ATOM 1680 C CA . TYR A 1 209 ? 4.864 7.757 -17.786 1.00 88.38 209 TYR A CA 1
ATOM 1681 C C . TYR A 1 209 ? 5.433 8.066 -16.403 1.00 88.38 209 TYR A C 1
ATOM 1683 O O . TYR A 1 209 ? 4.910 7.611 -15.381 1.00 88.38 209 TYR A O 1
ATOM 1691 N N . VAL A 1 210 ? 6.545 8.788 -16.353 1.00 81.25 210 VAL A N 1
ATOM 1692 C CA . VAL A 1 210 ? 7.202 9.175 -15.105 1.00 81.25 210 VAL A CA 1
ATOM 1693 C C . VAL A 1 210 ? 7.295 10.686 -15.078 1.00 81.25 210 VAL A C 1
ATOM 1695 O O . VAL A 1 210 ? 8.091 11.267 -15.806 1.00 81.25 210 VAL A O 1
ATOM 1698 N N . GLU A 1 211 ? 6.485 11.305 -14.221 1.00 75.06 211 GLU A N 1
ATOM 1699 C CA . GLU A 1 211 ? 6.346 12.761 -14.136 1.00 75.06 211 GLU A CA 1
ATOM 1700 C C . GLU A 1 211 ? 7.678 13.459 -13.837 1.00 75.06 211 GLU A C 1
ATOM 1702 O O . GLU A 1 211 ? 8.045 14.399 -14.530 1.00 75.06 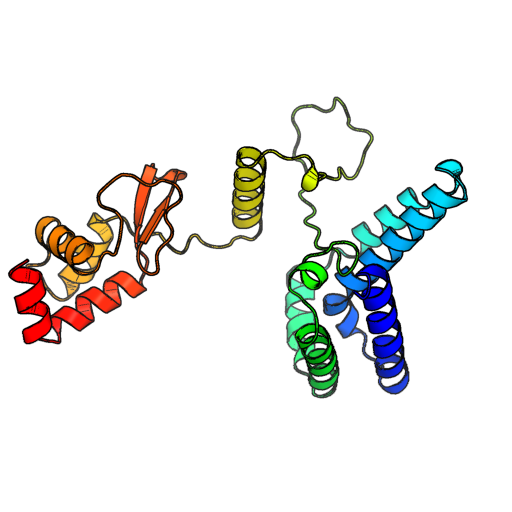211 GLU A O 1
ATOM 1707 N N . GLY A 1 212 ? 8.484 12.929 -12.908 1.00 68.81 212 GLY A N 1
ATOM 1708 C CA . GLY A 1 212 ? 9.814 13.481 -12.608 1.00 68.81 212 GLY A CA 1
ATOM 1709 C C . GLY A 1 212 ? 10.826 13.401 -13.763 1.00 68.81 212 GLY A C 1
ATOM 1710 O O . GLY A 1 212 ? 11.851 14.077 -13.724 1.00 68.81 212 GLY A O 1
ATOM 1711 N N . PHE A 1 213 ? 10.561 12.579 -14.783 1.00 76.75 213 PHE A N 1
ATOM 1712 C CA . PHE A 1 213 ? 11.334 12.520 -16.029 1.00 76.75 213 PHE A CA 1
ATOM 1713 C C . PHE A 1 213 ? 10.627 13.242 -17.191 1.00 76.75 213 PHE A C 1
ATOM 1715 O O . PHE A 1 213 ? 11.236 13.433 -18.240 1.00 76.75 213 PHE A O 1
ATOM 1722 N N . ASP A 1 214 ? 9.361 13.618 -17.005 1.00 78.94 214 ASP A N 1
ATOM 1723 C CA . ASP A 1 214 ? 8.446 14.128 -18.024 1.00 78.94 214 ASP A CA 1
ATOM 1724 C C . ASP A 1 214 ? 8.432 13.268 -19.299 1.00 78.94 214 ASP A C 1
ATOM 1726 O O . ASP A 1 214 ? 8.626 13.726 -20.425 1.00 78.94 214 ASP A O 1
ATOM 1730 N N . GLY A 1 215 ? 8.265 11.956 -19.116 1.00 86.81 215 GLY A N 1
ATOM 1731 C CA . GLY A 1 215 ? 8.214 11.041 -20.246 1.00 86.81 215 GLY A CA 1
ATOM 1732 C C . GLY A 1 215 ? 8.115 9.570 -19.880 1.00 86.81 215 GLY A C 1
ATOM 1733 O O . GLY A 1 215 ? 8.101 9.168 -18.718 1.00 86.81 215 GLY A O 1
ATOM 1734 N N . TYR A 1 216 ? 8.077 8.748 -20.922 1.00 92.75 216 TYR A N 1
ATOM 1735 C CA . TYR A 1 216 ? 7.960 7.299 -20.813 1.00 92.75 216 TYR A CA 1
ATOM 1736 C C . TYR A 1 216 ? 9.292 6.631 -20.466 1.00 92.75 216 TYR A C 1
ATOM 1738 O O . TYR A 1 216 ? 10.260 6.706 -21.235 1.00 92.75 216 TYR A O 1
ATOM 1746 N N . LEU A 1 217 ? 9.309 5.923 -19.337 1.00 92.88 217 LEU A N 1
ATOM 1747 C CA . LEU A 1 217 ? 10.400 5.046 -18.924 1.00 92.88 217 LEU A CA 1
ATOM 1748 C C . LEU A 1 217 ? 9.969 3.580 -19.018 1.00 92.88 217 LEU A C 1
ATOM 1750 O O . LEU A 1 217 ? 8.799 3.241 -18.859 1.00 92.88 217 LEU A O 1
ATOM 1754 N N . TYR A 1 218 ? 10.942 2.705 -19.250 1.00 94.06 218 TYR A N 1
ATOM 1755 C CA . TYR A 1 218 ? 10.748 1.270 -19.428 1.00 94.06 218 TYR A CA 1
ATOM 1756 C C . TYR A 1 218 ? 11.332 0.482 -18.252 1.00 94.06 218 TYR A C 1
ATOM 1758 O O . TYR A 1 218 ? 12.189 0.978 -17.507 1.00 94.06 218 TYR A O 1
ATOM 1766 N N . ASN A 1 219 ? 10.881 -0.759 -18.097 1.00 90.19 219 ASN A N 1
ATOM 1767 C CA . ASN A 1 219 ? 11.399 -1.706 -17.111 1.00 90.19 219 ASN A CA 1
ATOM 1768 C C . ASN A 1 219 ? 12.296 -2.783 -17.761 1.00 90.19 219 ASN A C 1
ATOM 1770 O O . ASN A 1 219 ? 12.527 -2.789 -18.971 1.00 90.19 219 ASN A O 1
ATOM 1774 N N . GLN A 1 220 ? 12.845 -3.692 -16.950 1.00 86.62 220 GLN A N 1
ATOM 1775 C CA . GLN A 1 220 ? 13.715 -4.773 -17.440 1.00 86.62 220 GLN A CA 1
ATOM 1776 C C . GLN A 1 220 ? 12.959 -5.839 -18.248 1.00 86.62 220 GLN A C 1
ATOM 1778 O O . GLN A 1 220 ? 13.539 -6.437 -19.156 1.00 86.62 220 GLN A O 1
ATOM 1783 N N . GLU A 1 221 ? 11.673 -6.058 -17.964 1.00 91.12 221 GLU A N 1
ATOM 1784 C CA . GLU A 1 221 ? 10.844 -7.009 -18.715 1.00 91.12 221 GLU A CA 1
ATOM 1785 C C . GLU A 1 221 ? 10.697 -6.584 -20.178 1.00 91.12 221 GLU A C 1
ATOM 1787 O O . GLU A 1 221 ? 10.716 -7.431 -21.072 1.00 91.12 221 GLU A O 1
ATOM 1792 N N . TRP A 1 222 ? 10.689 -5.274 -20.447 1.00 95.94 222 TRP A N 1
ATOM 1793 C CA . TRP A 1 222 ? 10.705 -4.758 -21.812 1.00 95.94 222 TRP A CA 1
ATOM 1794 C C . TRP A 1 222 ? 11.948 -5.189 -22.599 1.00 95.94 222 TRP A C 1
ATOM 1796 O O . TRP A 1 222 ? 11.856 -5.601 -23.754 1.00 95.94 222 TRP A O 1
ATOM 1806 N N . ILE A 1 223 ? 13.124 -5.159 -21.964 1.00 93.31 223 ILE A N 1
ATOM 1807 C CA . ILE A 1 223 ? 14.371 -5.610 -22.596 1.00 93.31 223 ILE A CA 1
ATOM 1808 C C . ILE A 1 223 ? 14.307 -7.109 -22.879 1.00 93.31 223 ILE A C 1
ATOM 1810 O O . ILE A 1 223 ? 14.704 -7.542 -23.961 1.00 93.31 223 ILE A O 1
ATOM 1814 N N . LYS A 1 224 ? 13.791 -7.904 -21.935 1.00 93.06 224 LYS A N 1
ATOM 1815 C CA . LYS A 1 224 ? 13.630 -9.350 -22.128 1.00 93.06 224 LYS A CA 1
ATOM 1816 C C . LYS A 1 224 ? 12.702 -9.657 -23.302 1.00 93.06 224 LYS A C 1
ATOM 1818 O O . LYS A 1 224 ? 13.071 -10.494 -24.119 1.00 93.06 224 LYS A O 1
ATOM 1823 N N . LYS A 1 225 ? 11.572 -8.949 -23.435 1.00 95.19 225 LYS A N 1
ATOM 1824 C CA . LYS A 1 225 ? 10.643 -9.118 -24.566 1.00 95.19 225 LYS A CA 1
ATOM 1825 C C . LYS A 1 225 ? 11.287 -8.743 -25.904 1.00 95.19 225 LYS A C 1
ATOM 1827 O O . LYS A 1 225 ? 11.139 -9.478 -26.878 1.00 95.19 225 LYS A O 1
ATOM 1832 N N . ILE A 1 226 ? 12.056 -7.651 -25.963 1.00 94.69 226 ILE A N 1
ATOM 1833 C CA . ILE A 1 226 ? 12.808 -7.301 -27.182 1.00 94.69 226 ILE A CA 1
ATOM 1834 C C . ILE A 1 226 ? 13.797 -8.420 -27.533 1.00 94.69 226 ILE A C 1
ATOM 1836 O O . ILE A 1 226 ? 13.814 -8.894 -28.664 1.00 94.69 226 ILE A O 1
ATOM 1840 N N . LEU A 1 227 ? 14.601 -8.874 -26.569 1.00 92.62 227 LEU A N 1
ATOM 1841 C CA . LEU A 1 227 ? 15.607 -9.912 -26.805 1.00 92.62 227 LEU A CA 1
ATOM 1842 C C . LEU A 1 227 ? 14.995 -11.272 -27.164 1.00 92.62 227 LEU A C 1
ATOM 1844 O O . LEU A 1 227 ? 15.583 -11.989 -27.967 1.00 92.62 227 LEU A O 1
ATOM 1848 N N . SER A 1 228 ? 13.835 -11.629 -26.604 1.00 91.94 228 SER A N 1
ATOM 1849 C CA . SER A 1 228 ? 13.132 -12.862 -26.975 1.00 91.94 228 SER A CA 1
ATOM 1850 C C . SER A 1 228 ? 12.598 -12.788 -28.402 1.00 91.94 228 SER A C 1
ATOM 1852 O O . SER A 1 228 ? 12.729 -13.757 -29.135 1.00 91.94 228 SER A O 1
ATOM 1854 N N . THR A 1 229 ? 12.091 -11.622 -28.817 1.00 91.75 229 THR A N 1
ATOM 1855 C CA . THR A 1 229 ? 11.653 -11.388 -30.204 1.00 91.75 229 THR A CA 1
ATOM 1856 C C . THR A 1 229 ? 12.812 -11.596 -31.177 1.00 91.75 229 THR A C 1
ATOM 1858 O O . THR A 1 229 ? 12.641 -12.180 -32.229 1.00 91.75 229 THR A O 1
ATOM 1861 N N . TYR A 1 230 ? 14.022 -11.156 -30.825 1.00 87.12 230 TYR A N 1
ATOM 1862 C CA . TYR A 1 230 ? 15.213 -11.368 -31.656 1.00 87.12 230 TYR A CA 1
ATOM 1863 C C . TYR A 1 230 ? 15.658 -12.835 -31.758 1.00 87.12 230 TYR A C 1
ATOM 1865 O O . TYR A 1 230 ? 16.413 -13.175 -32.669 1.00 87.12 230 TYR A O 1
ATOM 1873 N N . ALA A 1 231 ? 15.241 -13.692 -30.823 1.00 85.19 231 ALA A N 1
ATOM 1874 C CA . ALA A 1 231 ? 15.486 -15.129 -30.896 1.00 85.19 231 ALA A CA 1
ATOM 1875 C C . ALA A 1 231 ? 14.467 -15.846 -31.801 1.00 85.19 231 ALA A C 1
ATOM 1877 O O . ALA A 1 231 ? 14.757 -16.939 -32.287 1.00 85.19 231 ALA A O 1
ATOM 1878 N N . ASP A 1 232 ? 13.310 -15.226 -32.044 1.00 88.62 232 ASP A N 1
ATOM 1879 C CA . ASP A 1 232 ? 12.258 -15.716 -32.927 1.00 88.62 232 ASP A CA 1
ATOM 1880 C C . ASP A 1 232 ? 12.324 -14.995 -34.284 1.00 88.62 232 ASP A C 1
ATOM 1882 O O . ASP A 1 232 ? 11.923 -13.840 -34.440 1.00 88.62 232 ASP A O 1
ATOM 1886 N N . ASN A 1 233 ? 12.857 -15.685 -35.295 1.00 81.12 233 ASN A N 1
ATOM 1887 C CA . ASN A 1 233 ? 13.027 -15.100 -36.623 1.00 81.12 233 ASN A CA 1
ATOM 1888 C C . ASN A 1 233 ? 11.700 -14.691 -37.279 1.00 81.12 233 ASN A C 1
ATOM 1890 O O . ASN A 1 233 ? 11.711 -13.740 -38.055 1.00 81.12 233 ASN A O 1
ATOM 1894 N N . GLU A 1 234 ? 10.579 -15.362 -37.002 1.00 84.12 234 GLU A N 1
ATOM 1895 C CA . GLU A 1 234 ? 9.287 -15.005 -37.602 1.00 84.12 234 GLU A CA 1
ATOM 1896 C C . GLU A 1 234 ? 8.709 -13.754 -36.931 1.00 84.12 234 GLU A C 1
ATOM 1898 O O . GLU A 1 234 ? 8.382 -12.775 -37.611 1.00 84.12 234 GLU A O 1
ATOM 1903 N N . GLU A 1 235 ? 8.683 -13.736 -35.592 1.00 83.81 235 GLU A N 1
ATOM 1904 C CA . GLU A 1 235 ? 8.207 -12.585 -34.811 1.00 83.81 235 GLU A CA 1
ATOM 1905 C C . GLU A 1 235 ? 9.045 -11.330 -35.118 1.00 83.81 235 GLU A C 1
ATOM 1907 O O . GLU A 1 235 ? 8.510 -10.235 -35.315 1.00 83.81 235 GLU A O 1
ATOM 1912 N N . PHE A 1 236 ? 10.365 -11.482 -35.269 1.00 85.75 236 PHE A N 1
ATOM 1913 C CA . PHE A 1 236 ? 11.254 -10.378 -35.621 1.00 85.75 236 PHE A CA 1
ATOM 1914 C C . PHE A 1 236 ? 10.968 -9.767 -36.999 1.00 85.75 236 PHE A C 1
ATOM 1916 O O . PHE A 1 236 ? 11.010 -8.539 -37.147 1.00 85.75 236 PHE A O 1
ATOM 1923 N N . GLN A 1 237 ? 10.681 -10.590 -38.014 1.00 84.81 237 GLN A N 1
ATOM 1924 C CA . GLN A 1 237 ? 10.353 -10.076 -39.348 1.00 84.81 237 GLN A CA 1
ATOM 1925 C C . GLN A 1 237 ? 9.016 -9.333 -39.347 1.00 84.81 237 GLN A C 1
ATOM 1927 O O . GLN A 1 237 ? 8.914 -8.282 -39.982 1.00 84.81 237 GLN A O 1
ATOM 1932 N N . HIS A 1 238 ? 8.028 -9.804 -38.579 1.00 85.81 238 HIS A N 1
ATOM 1933 C CA . HIS A 1 238 ? 6.750 -9.105 -38.421 1.00 85.81 238 HIS A CA 1
ATOM 1934 C C . HIS A 1 238 ? 6.929 -7.714 -37.801 1.00 85.81 238 HIS A C 1
ATOM 1936 O O . HIS A 1 238 ? 6.446 -6.729 -38.359 1.00 85.81 238 HIS A O 1
ATOM 1942 N N . VAL A 1 239 ? 7.713 -7.603 -36.724 1.00 86.19 239 VAL A N 1
ATOM 1943 C CA . VAL A 1 239 ? 7.996 -6.306 -36.083 1.00 86.19 239 VAL A CA 1
ATOM 1944 C C . VAL A 1 239 ? 8.771 -5.364 -37.014 1.00 86.19 239 VAL A C 1
ATOM 1946 O O . VAL A 1 239 ? 8.567 -4.148 -37.009 1.00 86.19 239 VAL A O 1
ATOM 1949 N N . LYS A 1 240 ? 9.682 -5.890 -37.842 1.00 79.50 240 LYS A N 1
ATOM 1950 C CA . LYS A 1 240 ? 10.411 -5.066 -38.818 1.00 79.50 240 LYS A CA 1
ATOM 1951 C C . LYS A 1 240 ? 9.534 -4.576 -39.969 1.00 79.50 240 LYS A C 1
ATOM 1953 O O . LYS A 1 240 ? 9.787 -3.466 -40.454 1.00 79.50 240 LYS A O 1
ATOM 1958 N N . GLY A 1 241 ? 8.566 -5.390 -40.390 1.00 74.06 241 GLY A N 1
ATOM 1959 C CA . GLY A 1 241 ? 7.625 -5.100 -41.473 1.00 74.06 241 GLY A CA 1
ATOM 1960 C C . GLY A 1 241 ? 6.515 -4.113 -41.102 1.00 74.06 241 GLY A C 1
ATOM 1961 O O . GLY A 1 241 ? 5.974 -3.474 -42.002 1.00 74.06 241 GLY A O 1
ATOM 1962 N N . SER A 1 242 ? 6.220 -3.961 -39.805 1.00 66.31 242 SER A N 1
ATOM 1963 C CA . SER A 1 242 ? 5.299 -2.948 -39.260 1.00 66.31 242 SER A CA 1
ATOM 1964 C C . SER A 1 242 ? 5.861 -1.524 -39.184 1.00 66.31 242 SER A C 1
ATOM 1966 O O . SER A 1 242 ? 7.110 -1.341 -39.127 1.00 66.31 242 SER A O 1
#

Solvent-accessible surface area (backbone atoms only — not comparable to full-atom values): 14338 Å² total; per-residue (Å²): 133,87,54,37,55,58,52,29,52,52,50,52,54,57,47,47,60,58,38,76,77,66,73,59,84,75,48,54,85,76,46,45,29,37,53,48,8,53,52,49,54,48,40,56,48,36,28,74,76,67,32,72,91,62,49,53,65,72,63,53,55,51,60,60,61,72,62,72,66,50,73,65,56,48,53,51,47,59,58,59,52,70,40,81,72,42,55,56,55,51,47,50,55,53,57,62,51,69,79,50,55,69,71,42,68,68,28,51,50,21,32,40,84,84,82,90,76,86,83,79,87,94,7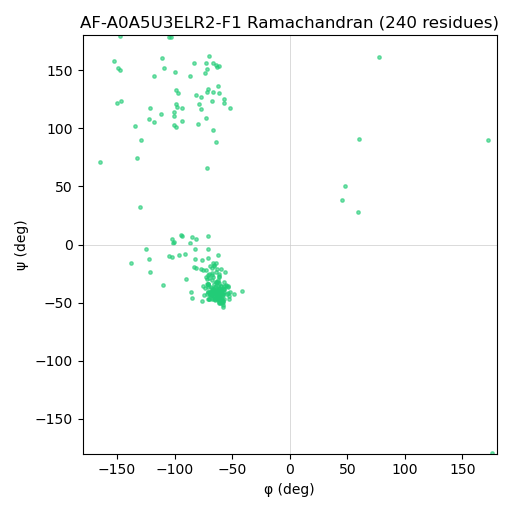4,84,81,69,74,85,63,94,74,87,84,81,67,70,92,77,50,53,72,70,56,47,53,51,49,52,52,48,50,36,58,74,69,61,57,71,69,71,47,73,33,44,67,70,51,52,33,57,61,48,29,76,81,39,73,85,52,36,73,70,54,51,50,32,46,35,58,72,66,62,38,56,74,93,63,96,53,75,84,44,73,53,96,31,22,25,40,35,74,97,73,70,41,68,17,24,30,72,64,39,55,51,53,53,56,53,34,70,72,33,70,66,59,38,50,53,43,67,74,93

Radius of gyration: 24.93 Å; Cα contacts (8 Å, |Δi|>4): 185; chains: 1; bounding box: 49×52×69 Å

Organism: Salmonella enterica I (NCBI:txid59201)

Secondary structure (DSSP, 8-state):
---HHHHHHHHHHHHHHHHHTT--GGGHHHHHHHHHHHHHHHHHHHHHHH-GGG--HHHHHHHHHTT---HHHHHHHHHHTTSHHHHHHHHHHHHHHHTS-HHHHH-TTT------PPP--S-TTSTT-S-PPP-GGG--HHHHHHHHHHHHHHTT---S--B-HHHHHHHHHTT-TT--HHHHHHHHHHTT-S-SS--SS-B-SSEEEEGGGTEEEE-HHHHHHHHHHHH-HHHHHHHHH-